Protein AF-A0AAJ8KSA1-F1 (afdb_monomer)

Sequence (313 aa):
MLKVIPGWTGQTGPVVTETNPLSSDLPEWAAMKAAYPKDKPVTSRTLALQVAISSRLNLSNQCGALSRGALLEHHTTSDWLSSIALNAPDYYIYGSGLKPRIMFEEALHLVELNIPLEKSLRALCDALAESTEPLRKFQDRQLLDIATDQKRIELNPEFAKAAKKMPQQKDSAVTNKSTLDAEGDAIKLSLHGDRDEAFRQSETAKWKAIRKAAEEILMISHAADCLLPYLPDRVKNQKSRHRDPARGVIEDKTRDLILGGTGGWVIKVENTDDWIPIDAQALGVPEDDTVSRDDGLSIAEQMYQDRMMNGTH

pLDDT: mean 75.44, std 18.88, range [31.66, 97.94]

Foldseek 3Di:
DWDWDADDDQDDDPDDPDDDPPPPPDPCSRVFTQIHDPPFDDDSVLSVLSSVLSVLLVVLVVLLVVLVVLVVQLVVVLVVLVCCLPPVCVVVVDDDSVVSVQLSVLCNLLSLLSQLLSVLSNLLSVLSNVLSVLSVVLSVLVRVLRVLQVVVCVVPVCVVVVVVPPPDPDPDDDDDDDPSNVVSVVSVVCSVVSVVVSVVSSVVSNVVSVVSSVVLVVLSVVLSVQSVVQNDDPVDDHDDCVRPVSNVLSSQLSVCVSVPHSSPDDDDDDDPPVDDDDPCVVVVNDDPPPDPCVVPDDPVRVVVVVCVVPVPD

Solvent-accessible surface area (backbone atoms only — not comparable to full-atom values): 18277 Å² total; per-residue (Å²): 119,72,42,74,54,69,64,82,86,87,76,94,66,83,84,75,90,67,94,72,88,73,74,55,97,52,83,60,48,73,74,44,64,28,71,40,64,66,93,52,90,84,44,74,69,63,46,52,54,37,43,54,43,36,53,40,44,50,51,15,52,51,32,41,50,50,16,52,48,30,48,48,51,29,50,56,52,51,51,49,46,50,43,52,46,71,73,39,62,78,82,46,82,83,63,67,84,61,58,41,54,46,52,41,63,59,46,41,64,61,46,45,46,25,54,47,49,18,53,39,29,39,52,34,15,52,40,32,46,58,24,33,50,40,48,50,56,41,49,53,51,53,53,47,44,52,54,45,51,50,52,46,31,74,77,34,71,63,46,67,69,51,66,74,52,70,85,68,95,63,97,64,82,87,76,79,72,50,73,68,58,52,50,45,50,56,46,61,71,41,50,63,60,45,48,54,51,18,50,52,53,19,51,52,44,34,53,53,34,52,51,52,33,51,52,54,48,49,53,50,52,48,49,43,61,71,45,58,84,60,45,91,48,97,86,48,88,68,70,53,50,94,78,28,64,68,55,39,52,50,54,52,23,44,49,35,31,57,76,70,53,60,39,86,63,79,91,78,87,79,83,64,86,82,68,72,80,79,62,47,62,86,71,70,46,79,76,76,87,63,74,73,66,82,85,49,75,50,73,69,54,48,56,49,50,53,52,64,66,69,68,76,125

Radius of gyration: 30.08 Å; Cα contacts (8 Å, |Δi|>4): 232; chains: 1; bounding box: 80×55×80 Å

Nearest PDB structures (foldseek):
  8ceg-assembly1_B  TM=4.522E-01  e=1.944E-01  Homo sapiens
  2q12-assembly1_A-2  TM=3.176E-01  e=2.579E-01  Homo sapiens
  4wpc-assembly1_A  TM=2.217E-01  e=1.214E-01  Saccharomyces cerevisiae S288C
  5c5b-assembly1_A  TM=2.629E-01  e=4.538E-01  Homo sapiens
  7n6g-assembly1_3Q  TM=2.381E-01  e=1.164E+00  Chlamydomonas reinhardtii

Mean predicted aligned error: 13.98 Å

Secondary structure (DSSP, 8-state):
-EEEE----S--S-----------SSGGGGG--EEEETTS---HHHHHHHHHHHHHHHHHHHHHHHHHHHHHHHHHHHHHHHHHHHH-GGGGSS--THHHHHHHHHHHHHHHTHHHHHHHHHHHHHHHHHTTHHHHHHHHHHHHHHHHHHHHHHH-TTHHHHTTS-------------HHHHHHHHHHHHHHHHHHHHHHHHHHHHHHHHHHHHHHHHHHHHHHHHHGGGS--SSS-PPPTTT-HHHHHHHHHHHHHHTTS-TT--------TT-PPP-TTTTTPPP--S--GGGSPPHHHHHHHHHHHSS--

Organism: NCBI:txid1296121

Structure (mmCIF, N/CA/C/O backbone):
data_AF-A0AAJ8KSA1-F1
#
_entry.id   AF-A0AAJ8KSA1-F1
#
loop_
_atom_site.group_PDB
_atom_site.id
_atom_site.type_symbol
_atom_site.label_atom_id
_atom_site.label_alt_id
_atom_site.label_comp_id
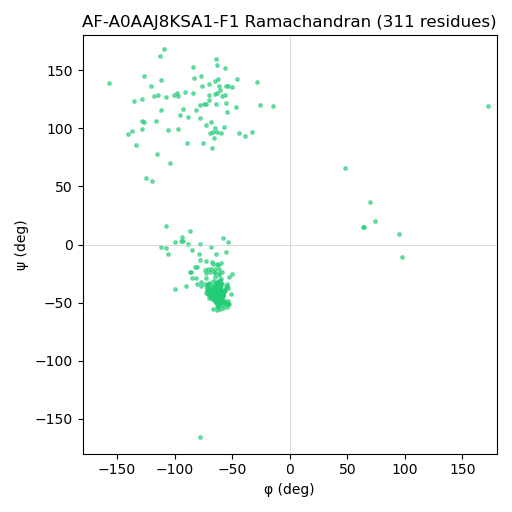_atom_site.label_asym_id
_atom_site.label_entity_id
_atom_site.label_seq_id
_atom_site.pdbx_PDB_ins_code
_atom_site.Cartn_x
_atom_site.Cartn_y
_atom_site.Cartn_z
_atom_site.occupancy
_atom_site.B_iso_or_equiv
_atom_site.auth_seq_id
_atom_site.auth_comp_id
_atom_site.auth_asym_id
_atom_site.auth_atom_id
_atom_site.pdbx_PDB_model_num
ATOM 1 N N . MET A 1 1 ? 4.476 -4.742 29.469 1.00 39.50 1 MET A N 1
ATOM 2 C CA . MET A 1 1 ? 4.956 -5.952 28.749 1.00 39.50 1 MET A CA 1
ATOM 3 C C . MET A 1 1 ? 3.749 -6.584 28.048 1.00 39.50 1 MET A C 1
ATOM 5 O O . MET A 1 1 ? 2.751 -6.771 28.724 1.00 39.50 1 MET A O 1
ATOM 9 N N . LEU A 1 2 ? 3.772 -6.825 26.731 1.00 35.47 2 LEU A N 1
ATOM 10 C CA . LEU A 1 2 ? 2.599 -7.262 25.936 1.00 35.47 2 LEU A CA 1
ATOM 11 C C . LEU A 1 2 ? 2.381 -8.788 26.005 1.00 35.47 2 LEU A C 1
ATOM 13 O O . LEU A 1 2 ? 3.337 -9.538 26.205 1.00 35.47 2 LEU A O 1
ATOM 17 N N . LYS A 1 3 ? 1.135 -9.251 25.843 1.00 47.47 3 LYS A N 1
ATOM 18 C CA . LYS A 1 3 ? 0.784 -10.665 25.617 1.00 47.47 3 LYS A CA 1
ATOM 19 C C . LYS A 1 3 ? 0.605 -10.891 24.113 1.00 47.47 3 LYS A C 1
ATOM 21 O O . LYS A 1 3 ? -0.139 -10.144 23.485 1.00 47.47 3 LYS A O 1
ATOM 26 N N . VAL A 1 4 ? 1.284 -11.895 23.554 1.00 51.06 4 VAL A N 1
ATOM 27 C CA . VAL A 1 4 ? 1.156 -12.304 22.142 1.00 51.06 4 VAL A CA 1
ATOM 28 C C . VAL A 1 4 ? 0.255 -13.534 22.069 1.00 51.06 4 VAL A C 1
ATOM 30 O O . VAL A 1 4 ? 0.489 -14.488 22.810 1.00 51.06 4 VAL A O 1
ATOM 33 N N . ILE A 1 5 ? -0.771 -13.513 21.213 1.00 56.34 5 ILE A N 1
ATOM 34 C CA . ILE A 1 5 ? -1.694 -14.645 21.017 1.00 56.34 5 ILE A CA 1
ATOM 35 C C . ILE A 1 5 ? -1.552 -15.156 19.573 1.00 56.34 5 ILE A C 1
ATOM 37 O O . ILE A 1 5 ? -2.001 -14.464 18.658 1.00 56.34 5 ILE A O 1
ATOM 41 N N . PRO A 1 6 ? -0.914 -16.319 19.347 1.00 49.72 6 PRO A N 1
ATOM 42 C CA . PRO A 1 6 ? -0.825 -16.933 18.024 1.00 49.72 6 PRO A CA 1
ATOM 43 C C . PRO A 1 6 ? -2.085 -17.756 17.684 1.00 49.72 6 PRO A C 1
ATOM 45 O O . PRO A 1 6 ? -2.633 -18.426 18.556 1.00 49.72 6 PRO A O 1
ATOM 48 N N . GLY A 1 7 ? -2.518 -17.735 16.415 1.00 51.62 7 GLY A N 1
ATOM 49 C CA . GLY A 1 7 ? -3.420 -18.751 15.840 1.00 51.62 7 GLY A CA 1
ATOM 50 C C . GLY A 1 7 ? -4.880 -18.778 16.325 1.00 51.62 7 GLY A C 1
ATOM 51 O O . GLY A 1 7 ? -5.445 -19.856 16.473 1.00 51.62 7 GLY A O 1
ATOM 52 N N . TRP A 1 8 ? -5.511 -17.633 16.602 1.00 47.03 8 TRP A N 1
ATOM 53 C CA . TRP A 1 8 ? -6.904 -17.601 17.081 1.00 47.03 8 TRP A CA 1
ATOM 54 C C . TRP A 1 8 ? -7.922 -17.997 15.994 1.00 47.03 8 TRP A C 1
ATOM 56 O O . TRP A 1 8 ? -7.927 -17.397 14.937 1.00 47.03 8 TRP A O 1
ATOM 66 N N . THR A 1 9 ? -8.833 -18.939 16.255 1.00 49.12 9 THR A N 1
ATOM 67 C CA . THR A 1 9 ? -9.822 -19.449 15.272 1.00 49.12 9 THR A CA 1
ATOM 68 C C . THR A 1 9 ? -11.265 -18.990 15.521 1.00 49.12 9 THR A C 1
ATOM 70 O O . THR A 1 9 ? -12.206 -19.564 14.982 1.00 49.12 9 THR A O 1
ATOM 73 N N . GLY A 1 10 ? -11.485 -17.960 16.345 1.00 43.38 10 GLY A N 1
ATOM 74 C CA . GLY A 1 10 ? -12.824 -17.381 16.522 1.00 43.38 10 GLY A CA 1
ATOM 75 C C . GLY A 1 10 ? -13.627 -17.850 17.741 1.00 43.38 10 GLY A C 1
ATOM 76 O O . GLY A 1 10 ? -14.631 -17.217 18.059 1.00 43.38 10 GLY A O 1
ATOM 77 N N . GLN A 1 11 ? -13.213 -18.894 18.471 1.00 38.44 11 GLN A N 1
ATOM 78 C CA . GLN A 1 11 ? -14.009 -19.441 19.584 1.00 38.44 11 GLN A CA 1
ATOM 79 C C . GLN A 1 11 ? -13.345 -19.279 20.959 1.00 38.44 11 GLN A C 1
ATOM 81 O O . GLN A 1 11 ? -12.200 -19.663 21.179 1.00 38.44 11 GLN A O 1
ATOM 86 N N . THR A 1 12 ? -14.099 -18.731 21.917 1.00 41.09 12 THR A N 1
ATOM 87 C CA . THR A 1 12 ? -13.792 -18.766 23.357 1.00 41.09 12 THR A CA 1
ATOM 88 C C . THR A 1 12 ? -14.703 -19.794 24.031 1.00 41.09 12 THR A C 1
ATOM 90 O O . THR A 1 12 ? -15.646 -19.431 24.732 1.00 41.09 12 THR A O 1
ATOM 93 N N . GLY A 1 13 ? -14.460 -21.075 23.754 1.00 37.38 13 GLY A N 1
ATOM 94 C CA . GLY A 1 13 ? -14.984 -22.216 24.513 1.00 37.38 13 GLY A CA 1
ATOM 95 C C . GLY A 1 13 ? -13.857 -22.894 25.306 1.00 37.38 13 GLY A C 1
ATOM 96 O O . GLY A 1 13 ? -12.690 -22.553 25.087 1.00 37.38 13 GLY A O 1
ATOM 97 N N . PRO A 1 14 ? -14.163 -23.812 26.246 1.00 33.59 14 PRO A N 1
ATOM 98 C CA . PRO A 1 14 ? -13.130 -24.548 26.969 1.00 33.59 14 PRO A CA 1
ATOM 99 C C . PRO A 1 14 ? -12.214 -25.254 25.967 1.00 33.59 14 PRO A C 1
ATOM 101 O O . PRO A 1 14 ? -12.687 -25.808 24.977 1.00 33.59 14 PRO A O 1
ATOM 104 N N . VAL A 1 15 ? -10.905 -25.177 26.216 1.00 38.56 15 VAL A N 1
ATOM 105 C CA . VAL A 1 15 ? -9.860 -25.761 25.371 1.00 38.56 15 VAL A CA 1
ATOM 106 C C . VAL A 1 15 ? -10.127 -27.257 25.236 1.00 38.56 15 VAL A C 1
ATOM 108 O O . VAL A 1 15 ? -9.841 -28.028 26.149 1.00 38.56 15 VAL A O 1
ATOM 111 N N . VAL A 1 16 ? -10.693 -27.659 24.100 1.00 31.66 16 VAL A N 1
ATOM 112 C CA . VAL A 1 16 ? -10.708 -29.055 23.681 1.00 31.66 16 VAL A CA 1
ATOM 113 C C . VAL A 1 16 ? -9.282 -29.363 23.248 1.00 31.66 16 VAL A C 1
ATOM 115 O O . VAL A 1 16 ? -8.816 -28.924 22.198 1.00 31.66 16 VAL A O 1
ATOM 118 N N . THR A 1 17 ? -8.553 -30.061 24.112 1.00 39.62 17 THR A N 1
ATOM 119 C CA . THR A 1 17 ? -7.327 -30.763 23.745 1.00 39.62 17 THR A CA 1
ATOM 120 C C . THR A 1 17 ? -7.696 -31.917 22.827 1.00 39.62 17 THR A C 1
ATOM 122 O O . THR A 1 17 ? -7.822 -33.041 23.295 1.00 39.62 17 THR A O 1
ATOM 125 N N . GLU A 1 18 ? -7.862 -31.654 21.534 1.00 32.91 18 GLU A N 1
ATOM 126 C CA . GLU A 1 18 ? -7.786 -32.700 20.519 1.00 32.91 18 GLU A CA 1
ATOM 127 C C . GLU A 1 18 ? -6.960 -32.227 19.327 1.00 32.91 18 GLU A C 1
ATOM 129 O O . GLU A 1 18 ? -7.179 -31.188 18.707 1.00 32.91 18 GLU A O 1
ATOM 134 N N . THR A 1 19 ? -5.939 -33.030 19.070 1.00 47.06 19 THR A N 1
ATOM 135 C CA . THR A 1 19 ? -5.055 -33.028 17.920 1.00 47.06 19 THR A CA 1
ATOM 136 C C . THR A 1 19 ? -5.845 -33.110 16.618 1.00 47.06 19 THR A C 1
ATOM 138 O O . THR A 1 19 ? -6.411 -34.154 16.309 1.00 47.06 19 THR A O 1
ATOM 141 N N . ASN A 1 20 ? -5.799 -32.055 15.808 1.00 32.78 20 ASN A N 1
ATOM 142 C CA . ASN A 1 20 ? -5.711 -32.201 14.359 1.00 32.78 20 ASN A CA 1
ATOM 143 C C . ASN A 1 20 ? -5.121 -30.932 13.727 1.00 32.78 20 ASN A C 1
ATOM 145 O O . ASN A 1 20 ? -5.453 -29.824 14.158 1.00 32.78 20 ASN A O 1
ATOM 149 N N . PRO A 1 21 ? -4.233 -31.069 12.726 1.00 40.25 21 PRO A N 1
ATOM 150 C CA . PRO A 1 21 ? -3.643 -29.945 12.029 1.00 40.25 21 PRO A CA 1
ATOM 151 C C . PRO A 1 21 ? -4.712 -29.399 11.087 1.00 40.25 21 PRO A C 1
ATOM 153 O O . PRO A 1 21 ? -4.817 -29.809 9.934 1.00 40.25 21 PRO A O 1
ATOM 156 N N . LEU A 1 22 ? -5.548 -28.493 11.589 1.00 38.75 22 LEU A N 1
ATOM 157 C CA . LEU A 1 22 ? -6.331 -27.637 10.715 1.00 38.75 22 LEU A CA 1
ATOM 158 C C . LEU A 1 22 ? -5.325 -26.789 9.942 1.00 38.75 22 LEU A C 1
ATOM 160 O O . LEU A 1 22 ? -4.789 -25.809 10.455 1.00 38.75 22 LEU A O 1
ATOM 164 N N . SER A 1 23 ? -5.025 -27.251 8.727 1.00 45.00 23 SER A N 1
ATOM 165 C CA . SER A 1 23 ? -4.703 -26.417 7.578 1.00 45.00 23 SER A CA 1
ATOM 166 C C . SER A 1 23 ? -5.506 -25.127 7.707 1.00 45.00 23 SER A C 1
ATOM 168 O O . SER A 1 23 ? -6.697 -25.108 7.413 1.00 45.00 23 SER A O 1
ATOM 170 N N . SER A 1 24 ? -4.898 -24.071 8.242 1.00 43.47 24 SER A N 1
ATOM 171 C CA . SER A 1 24 ? -5.516 -22.759 8.192 1.00 43.47 24 SER A CA 1
ATOM 172 C C . SER A 1 24 ? -5.597 -22.399 6.715 1.00 43.47 24 SER A C 1
ATOM 174 O O . SER A 1 24 ? -4.548 -22.322 6.074 1.00 43.47 24 SER A O 1
ATOM 176 N N . ASP A 1 25 ? -6.797 -22.146 6.193 1.00 49.59 25 ASP A N 1
ATOM 177 C CA . ASP A 1 25 ? -7.039 -21.743 4.794 1.00 49.59 25 ASP A CA 1
ATOM 178 C C . ASP A 1 25 ? -6.252 -20.484 4.368 1.00 49.59 25 ASP A C 1
ATOM 180 O O . ASP A 1 25 ? -6.218 -20.110 3.200 1.00 49.59 25 ASP A O 1
ATOM 184 N N . LEU A 1 26 ? -5.571 -19.839 5.318 1.00 53.47 26 LEU A N 1
ATOM 185 C CA . LEU A 1 26 ? -4.612 -18.766 5.118 1.00 53.47 26 LEU A CA 1
ATOM 186 C C . LEU A 1 26 ? -3.300 -19.104 5.867 1.00 53.47 26 LEU A C 1
ATOM 188 O O . LEU A 1 26 ? -3.221 -18.890 7.081 1.00 53.47 26 LEU A O 1
ATOM 192 N N . PRO A 1 27 ? -2.257 -19.613 5.181 1.00 54.16 27 PRO A N 1
ATOM 193 C CA . PRO A 1 27 ? -1.015 -20.109 5.799 1.00 54.16 27 PRO A CA 1
ATOM 194 C C . PRO A 1 27 ? -0.248 -19.057 6.624 1.00 54.16 27 PRO A C 1
ATOM 196 O O . PRO A 1 27 ? 0.591 -19.392 7.460 1.00 54.16 27 PRO A O 1
ATOM 199 N N . GLU A 1 28 ? -0.564 -17.775 6.447 1.00 62.00 28 GLU A N 1
ATOM 200 C CA . GLU A 1 28 ? 0.073 -16.648 7.133 1.00 62.00 28 GLU A CA 1
ATOM 201 C C . GLU A 1 28 ? -0.526 -16.333 8.516 1.00 62.00 28 GLU A C 1
ATOM 203 O O . GLU A 1 28 ? 0.011 -15.487 9.235 1.00 62.00 28 GLU A O 1
ATOM 208 N N . TRP A 1 29 ? -1.600 -17.009 8.952 1.00 59.03 29 TRP A N 1
ATOM 209 C CA . TRP A 1 29 ? -2.191 -16.770 10.282 1.00 59.03 29 TRP A CA 1
ATOM 210 C C . TRP A 1 29 ? -1.210 -17.016 11.425 1.00 59.03 29 TRP A C 1
ATOM 212 O O . TRP A 1 29 ? -1.230 -16.298 12.426 1.00 59.03 29 TRP A O 1
ATOM 222 N N . ALA A 1 30 ? -0.308 -17.986 11.262 1.00 59.25 30 ALA A N 1
ATOM 223 C CA . ALA A 1 30 ? 0.750 -18.264 12.227 1.00 59.25 30 ALA A CA 1
ATOM 224 C C . ALA A 1 30 ? 1.771 -17.113 12.347 1.00 59.25 30 ALA A C 1
ATOM 226 O O . ALA A 1 30 ? 2.414 -16.966 13.388 1.00 59.25 30 ALA A O 1
ATOM 227 N N . ALA A 1 31 ? 1.909 -16.277 11.312 1.00 60.84 31 ALA A N 1
ATOM 228 C CA . ALA A 1 31 ? 2.806 -15.123 11.312 1.00 60.84 31 ALA A CA 1
ATOM 229 C C . ALA A 1 31 ? 2.190 -13.888 11.998 1.00 60.84 31 ALA A C 1
ATOM 231 O O . ALA A 1 31 ? 2.923 -12.989 12.424 1.00 60.84 31 ALA A O 1
ATOM 232 N N . MET A 1 32 ? 0.860 -13.838 12.157 1.00 66.25 32 MET A N 1
ATOM 233 C CA . MET A 1 32 ? 0.183 -12.717 12.806 1.00 66.25 32 MET A CA 1
ATOM 234 C C . MET A 1 32 ? 0.408 -12.723 14.321 1.00 66.25 32 MET A C 1
ATOM 236 O O . MET A 1 32 ? 0.022 -13.642 15.041 1.00 66.25 32 MET A O 1
ATOM 240 N N . LYS A 1 33 ? 0.993 -11.634 14.830 1.00 66.19 33 LYS A N 1
ATOM 241 C CA . LYS A 1 33 ? 1.166 -11.393 16.268 1.00 66.19 33 LYS A CA 1
ATOM 242 C C . LYS A 1 33 ? 0.170 -10.328 16.719 1.00 66.19 33 LYS A C 1
ATOM 244 O O . LYS A 1 33 ? 0.399 -9.129 16.553 1.00 66.19 33 LYS A O 1
ATOM 249 N N . ALA A 1 34 ? -0.951 -10.762 17.289 1.00 66.50 34 ALA A N 1
ATOM 250 C CA . ALA A 1 34 ? -1.840 -9.874 18.029 1.00 66.50 34 ALA A CA 1
ATOM 251 C C . ALA A 1 34 ? -1.188 -9.553 19.378 1.00 66.50 34 ALA A C 1
ATOM 253 O O . ALA A 1 34 ? -0.880 -10.467 20.146 1.00 66.50 34 ALA A O 1
ATOM 254 N N . ALA A 1 35 ? -0.940 -8.271 19.650 1.00 67.12 35 ALA A N 1
ATOM 255 C CA . ALA A 1 35 ? -0.337 -7.821 20.897 1.00 67.12 35 ALA A CA 1
ATOM 256 C C . ALA A 1 35 ? -1.391 -7.135 21.762 1.00 67.12 35 ALA A C 1
ATOM 258 O O . ALA A 1 35 ? -2.056 -6.210 21.308 1.00 67.12 35 ALA A O 1
ATOM 259 N N . TYR A 1 36 ? -1.530 -7.581 23.008 1.00 67.62 36 TYR A N 1
ATOM 260 C CA . TYR A 1 36 ? -2.520 -7.045 23.937 1.00 67.62 36 TYR A CA 1
ATOM 261 C C . TYR A 1 36 ? -1.868 -6.612 25.260 1.00 67.62 36 TYR A C 1
ATOM 263 O O . TYR A 1 36 ? -0.914 -7.267 25.706 1.00 67.62 36 TYR A O 1
ATOM 271 N N . PRO A 1 37 ? -2.342 -5.535 25.918 1.00 68.75 37 PRO A N 1
ATOM 272 C CA . PRO A 1 37 ? -1.874 -5.169 27.254 1.00 68.75 37 PRO A CA 1
ATOM 273 C C . PRO A 1 37 ? -2.120 -6.311 28.252 1.00 68.75 37 PRO A C 1
ATOM 275 O O . PRO A 1 37 ? -3.240 -6.803 28.351 1.00 68.75 37 PRO A O 1
ATOM 278 N N . LYS A 1 38 ? -1.090 -6.740 29.000 1.00 68.19 38 LYS A N 1
ATOM 279 C CA . LYS A 1 38 ? -1.216 -7.840 29.981 1.00 68.19 38 LYS A CA 1
ATOM 280 C C . LYS A 1 38 ? -2.241 -7.553 31.080 1.00 68.19 38 LYS A C 1
ATOM 282 O O . LYS A 1 38 ? -2.866 -8.485 31.570 1.00 68.19 38 LYS A O 1
ATOM 287 N N . ASP A 1 39 ? -2.418 -6.279 31.411 1.00 71.00 39 ASP A N 1
ATOM 288 C CA . ASP A 1 39 ? -3.202 -5.832 32.564 1.00 71.00 39 ASP A CA 1
ATOM 289 C C . ASP A 1 39 ? -4.666 -5.536 32.202 1.00 71.00 39 ASP A C 1
ATOM 291 O O . ASP A 1 39 ? -5.435 -5.086 33.047 1.00 71.00 39 ASP A O 1
ATOM 295 N N . LYS A 1 40 ? -5.062 -5.764 30.940 1.00 68.81 40 LYS A N 1
ATOM 296 C CA . LYS A 1 40 ? -6.433 -5.547 30.473 1.00 68.81 40 LYS A CA 1
ATOM 297 C C . LYS A 1 40 ? -7.116 -6.877 30.134 1.00 68.81 40 LYS A C 1
ATOM 299 O O . LYS A 1 40 ? -6.482 -7.761 29.553 1.00 68.81 40 LYS A O 1
ATOM 304 N N . PRO A 1 41 ? -8.414 -7.024 30.441 1.00 70.50 41 PRO A N 1
ATOM 305 C CA . PRO A 1 41 ? -9.176 -8.217 30.094 1.00 70.50 41 PRO A CA 1
ATOM 306 C C . PRO A 1 41 ? -9.209 -8.436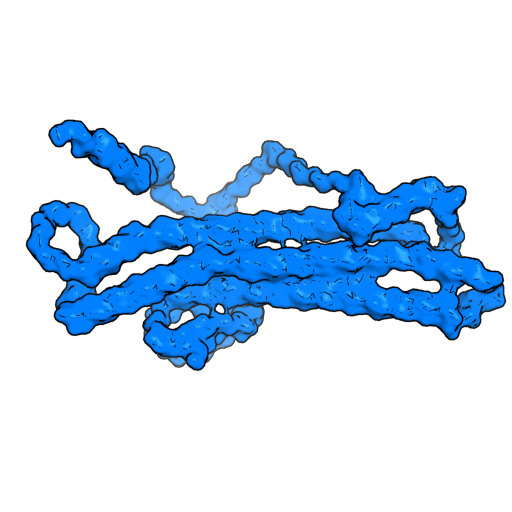 28.577 1.00 70.50 41 PRO A C 1
ATOM 308 O O . PRO A 1 41 ? -9.456 -7.513 27.795 1.00 70.50 41 PRO A O 1
ATOM 311 N N . VAL A 1 42 ? -8.946 -9.677 28.166 1.00 75.44 42 VAL A N 1
ATOM 312 C CA . VAL A 1 42 ? -9.024 -10.119 26.769 1.00 75.44 42 VAL A CA 1
ATOM 313 C C . VAL A 1 42 ? -10.418 -10.684 26.535 1.00 75.44 42 VAL A C 1
ATOM 315 O O . VAL A 1 42 ? -10.788 -11.690 27.136 1.00 75.44 42 VAL A O 1
ATOM 318 N N . THR A 1 43 ? -11.185 -10.046 25.656 1.00 78.19 43 THR A N 1
ATOM 319 C CA . THR A 1 43 ? -12.501 -10.528 25.216 1.00 78.19 43 THR A CA 1
ATOM 320 C C . THR A 1 43 ? -12.433 -10.912 23.742 1.00 78.19 43 THR A C 1
ATOM 322 O O . THR A 1 43 ? -11.530 -10.474 23.029 1.00 78.19 43 THR A O 1
ATOM 325 N N . SER A 1 44 ? -13.394 -11.697 23.250 1.00 76.31 44 SER A N 1
ATOM 326 C CA . SER A 1 44 ? -13.483 -12.018 21.818 1.00 76.31 44 SER A CA 1
ATOM 327 C C . SER A 1 44 ? -13.573 -10.758 20.948 1.00 76.31 44 SER A C 1
ATOM 329 O O . SER A 1 44 ? -12.919 -10.677 19.913 1.00 76.31 44 SER A O 1
ATOM 331 N N . ARG A 1 45 ? -14.314 -9.738 21.404 1.00 79.19 45 ARG A N 1
ATOM 332 C CA . ARG A 1 45 ? -14.489 -8.454 20.704 1.00 79.19 45 ARG A CA 1
ATOM 333 C C . ARG A 1 45 ? -13.179 -7.680 20.584 1.00 79.19 45 ARG A C 1
ATOM 335 O O . ARG A 1 45 ? -12.808 -7.258 19.492 1.00 79.19 45 ARG A O 1
ATOM 342 N N . THR A 1 46 ? -12.467 -7.525 21.697 1.00 82.19 46 THR A N 1
ATOM 343 C CA . THR A 1 46 ? -11.211 -6.767 21.721 1.00 82.19 46 THR A CA 1
ATOM 344 C C . THR A 1 46 ? -10.071 -7.513 21.032 1.00 82.19 46 THR A C 1
ATOM 346 O O . THR A 1 46 ? -9.185 -6.882 20.452 1.00 82.19 46 THR A O 1
ATOM 349 N N . LEU A 1 47 ? -10.109 -8.850 21.044 1.00 82.19 47 LEU A N 1
ATOM 350 C CA . LEU A 1 47 ? -9.182 -9.693 20.298 1.00 82.19 47 LEU A CA 1
ATOM 351 C C . LEU A 1 47 ? -9.425 -9.612 18.787 1.00 82.19 47 LEU A C 1
ATOM 353 O O . LEU A 1 47 ? -8.467 -9.424 18.045 1.00 82.19 47 LEU A O 1
ATOM 357 N N . ALA A 1 48 ? -10.677 -9.688 18.328 1.00 83.88 48 ALA A N 1
ATOM 358 C CA . ALA A 1 48 ? -11.010 -9.57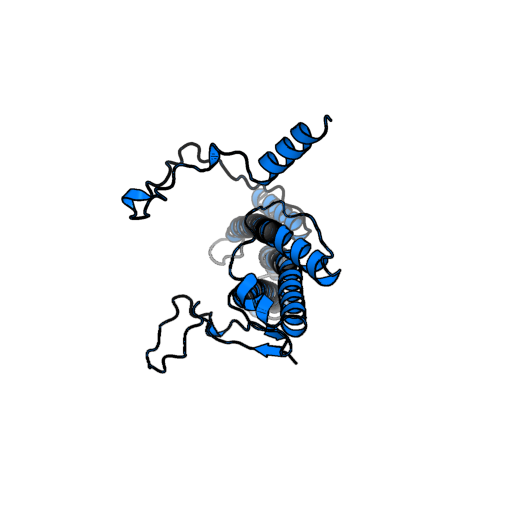9 16.906 1.00 83.88 48 ALA A CA 1
ATOM 359 C C . ALA A 1 48 ? -10.528 -8.248 16.305 1.00 83.88 48 ALA A C 1
ATOM 361 O O . ALA A 1 48 ? -9.915 -8.225 15.237 1.00 83.88 48 ALA A O 1
ATOM 362 N N . LEU A 1 49 ? -10.722 -7.143 17.030 1.00 88.06 49 LEU A N 1
ATOM 363 C CA . LEU A 1 49 ? -10.235 -5.830 16.613 1.00 88.06 49 LEU A CA 1
ATOM 364 C C . LEU A 1 49 ? -8.701 -5.771 16.567 1.00 88.06 49 LEU A C 1
ATOM 366 O O . LEU A 1 49 ? -8.129 -5.245 15.613 1.00 88.06 49 LEU A O 1
ATOM 370 N N . GLN A 1 50 ? -8.028 -6.377 17.551 1.00 88.00 50 GLN A N 1
ATOM 371 C CA . GLN A 1 50 ? -6.571 -6.486 17.547 1.00 88.00 50 GLN A CA 1
ATOM 372 C C . GLN A 1 50 ? -6.054 -7.296 16.355 1.00 88.00 50 GLN A C 1
ATOM 374 O O . GLN A 1 50 ? -5.047 -6.921 15.760 1.00 88.00 50 GLN A O 1
ATOM 379 N N . VAL A 1 51 ? -6.724 -8.396 16.006 1.00 86.31 51 VAL A N 1
ATOM 380 C CA . VAL A 1 51 ? -6.381 -9.209 14.834 1.00 86.31 51 VAL A CA 1
ATOM 381 C C . VAL A 1 51 ? -6.536 -8.386 13.555 1.00 86.31 51 VAL A C 1
ATOM 383 O O . VAL A 1 51 ? -5.622 -8.388 12.736 1.00 86.31 51 VAL A O 1
ATOM 386 N N . ALA A 1 52 ? -7.616 -7.613 13.412 1.00 89.12 52 ALA A N 1
ATOM 387 C CA . ALA A 1 52 ? -7.812 -6.732 12.259 1.00 89.12 52 ALA A CA 1
ATOM 388 C C . ALA A 1 52 ? -6.708 -5.663 12.139 1.00 89.12 52 ALA A C 1
ATOM 390 O O . ALA A 1 52 ? -6.162 -5.452 11.055 1.00 89.12 52 ALA A O 1
ATOM 391 N N . ILE A 1 53 ? -6.327 -5.029 13.256 1.00 91.56 53 ILE A N 1
ATOM 392 C CA . ILE A 1 53 ? -5.204 -4.078 13.306 1.00 91.56 53 ILE A CA 1
ATOM 393 C C . ILE A 1 53 ? -3.900 -4.777 12.902 1.00 91.56 53 ILE A C 1
ATOM 395 O O . ILE A 1 53 ? -3.189 -4.301 12.019 1.00 91.56 53 ILE A O 1
ATOM 399 N N . SER A 1 54 ? -3.591 -5.923 13.513 1.00 89.00 54 SER A N 1
ATOM 400 C CA . SER A 1 54 ? -2.362 -6.676 13.244 1.00 89.00 54 SER A CA 1
ATOM 401 C C . SER A 1 54 ? -2.281 -7.179 11.800 1.00 89.00 54 SER A C 1
ATOM 403 O O . SER A 1 54 ? -1.209 -7.117 11.206 1.00 89.00 54 SER A O 1
ATOM 405 N N . SER A 1 55 ? -3.394 -7.623 11.212 1.00 88.56 55 SER A N 1
ATOM 406 C CA . SER A 1 55 ? -3.475 -8.023 9.802 1.00 88.56 55 SER A CA 1
ATOM 407 C C . SER A 1 55 ? -3.105 -6.861 8.875 1.00 88.56 55 SER A C 1
ATOM 409 O O . SER A 1 55 ? -2.279 -7.003 7.974 1.00 88.56 55 SER A O 1
ATOM 411 N N . ARG A 1 56 ? -3.635 -5.670 9.157 1.00 91.00 56 ARG A N 1
ATOM 412 C CA . ARG A 1 56 ? -3.390 -4.465 8.358 1.00 91.00 56 ARG A CA 1
ATOM 413 C C . ARG A 1 56 ? -1.950 -3.961 8.475 1.00 91.00 56 ARG A C 1
ATOM 415 O O . ARG A 1 56 ? -1.351 -3.585 7.471 1.00 91.00 56 ARG A O 1
ATOM 422 N N . LEU A 1 57 ? -1.364 -4.029 9.672 1.00 92.31 57 LEU A N 1
ATOM 423 C CA . LEU A 1 57 ? 0.062 -3.753 9.880 1.00 92.31 57 LEU A CA 1
ATOM 424 C C . LEU A 1 57 ? 0.954 -4.784 9.186 1.00 92.31 57 LEU A C 1
ATOM 426 O O . LEU A 1 57 ? 2.000 -4.425 8.657 1.00 92.31 57 LEU A O 1
ATOM 430 N N . ASN A 1 58 ? 0.553 -6.058 9.167 1.00 90.62 58 ASN A N 1
ATOM 431 C CA . ASN A 1 58 ? 1.283 -7.081 8.428 1.00 90.62 58 ASN A CA 1
ATOM 432 C C . ASN A 1 58 ? 1.299 -6.763 6.928 1.00 90.62 58 ASN A C 1
ATOM 434 O O . ASN A 1 58 ? 2.367 -6.770 6.326 1.00 90.62 58 ASN A O 1
ATOM 438 N N . LEU A 1 59 ? 0.151 -6.398 6.347 1.00 90.88 59 LEU A N 1
ATOM 439 C CA . LEU A 1 59 ? 0.076 -5.980 4.945 1.00 90.88 59 LEU A CA 1
ATOM 440 C C . LEU A 1 59 ? 0.940 -4.738 4.670 1.00 90.88 59 LEU A C 1
ATOM 442 O O . LEU A 1 59 ? 1.718 -4.739 3.722 1.00 90.88 59 LEU A O 1
ATOM 446 N N . SER A 1 60 ? 0.869 -3.724 5.537 1.00 94.69 60 SER A N 1
ATOM 447 C CA . SER A 1 60 ? 1.740 -2.541 5.478 1.00 94.69 60 SER A CA 1
ATOM 448 C C . SER A 1 60 ? 3.227 -2.932 5.457 1.00 94.69 60 SER A C 1
ATOM 450 O O . SER A 1 60 ? 3.960 -2.524 4.556 1.00 94.69 60 SER A O 1
ATOM 452 N N . ASN A 1 61 ? 3.662 -3.823 6.356 1.00 92.75 61 ASN A N 1
ATOM 453 C CA . ASN A 1 61 ? 5.044 -4.309 6.397 1.00 92.75 61 ASN A CA 1
ATOM 454 C C . ASN A 1 61 ? 5.468 -5.033 5.111 1.00 92.75 61 ASN A C 1
ATOM 456 O O . ASN A 1 61 ? 6.612 -4.868 4.679 1.00 92.75 61 ASN A O 1
ATOM 460 N N . GLN A 1 62 ? 4.573 -5.817 4.501 1.00 93.38 62 GLN A N 1
ATOM 461 C CA . GLN A 1 62 ? 4.842 -6.489 3.226 1.00 93.38 62 GLN A CA 1
ATOM 462 C C . GLN A 1 62 ? 4.981 -5.479 2.081 1.00 93.38 62 GLN A C 1
ATOM 464 O O . GLN A 1 62 ? 5.938 -5.561 1.314 1.00 93.38 62 GLN A O 1
ATOM 469 N N . CYS A 1 63 ? 4.116 -4.462 2.010 1.00 95.38 63 CYS A N 1
ATOM 470 C CA . CYS A 1 63 ? 4.273 -3.359 1.056 1.00 95.38 63 CYS A CA 1
ATOM 471 C C . CYS A 1 63 ? 5.609 -2.626 1.257 1.00 95.38 63 CYS A C 1
ATOM 473 O O . CYS A 1 63 ? 6.319 -2.354 0.290 1.00 95.38 63 CYS A O 1
ATOM 475 N N . GLY A 1 64 ? 6.004 -2.377 2.509 1.00 95.38 64 GLY A N 1
ATOM 476 C CA . GLY A 1 64 ? 7.303 -1.787 2.830 1.00 95.38 64 GLY A CA 1
ATOM 477 C C . GLY A 1 64 ? 8.486 -2.678 2.431 1.00 95.38 64 GLY A C 1
ATOM 478 O O . GLY A 1 64 ? 9.528 -2.173 2.015 1.00 95.38 64 GLY A O 1
ATOM 479 N N . ALA A 1 65 ? 8.350 -4.003 2.533 1.00 95.56 65 ALA A N 1
ATOM 480 C CA . ALA A 1 65 ? 9.358 -4.949 2.056 1.00 95.56 65 ALA A CA 1
ATOM 481 C C . ALA A 1 65 ? 9.481 -4.931 0.527 1.00 95.56 65 ALA A C 1
ATOM 483 O O . ALA A 1 65 ? 10.600 -4.874 0.022 1.00 95.56 65 ALA A O 1
ATOM 484 N N . LEU A 1 66 ? 8.355 -4.896 -0.191 1.00 96.69 66 LEU A N 1
ATOM 485 C CA . LEU A 1 66 ? 8.331 -4.762 -1.649 1.00 96.69 66 LEU A CA 1
ATOM 486 C C . LEU A 1 66 ? 8.942 -3.433 -2.116 1.00 96.69 66 LEU A C 1
ATOM 488 O O . LEU A 1 66 ? 9.748 -3.443 -3.039 1.00 96.69 66 LEU A O 1
ATOM 492 N N . SER A 1 67 ? 8.642 -2.313 -1.444 1.00 97.38 67 SER A N 1
ATOM 493 C CA . SER A 1 67 ? 9.283 -1.008 -1.707 1.00 97.38 67 SER A CA 1
ATOM 494 C C . SER A 1 67 ? 10.809 -1.111 -1.598 1.00 97.38 67 SER A C 1
ATOM 496 O O . SER A 1 67 ? 11.527 -0.751 -2.529 1.00 97.38 67 SER A O 1
ATOM 498 N N . ARG A 1 68 ? 11.330 -1.690 -0.506 1.00 97.06 68 ARG A N 1
ATOM 499 C CA . ARG A 1 68 ? 12.780 -1.909 -0.353 1.00 97.06 68 ARG A CA 1
ATOM 500 C C . ARG A 1 68 ? 13.352 -2.839 -1.423 1.00 97.06 68 ARG A C 1
ATOM 502 O O . ARG A 1 68 ? 14.475 -2.617 -1.857 1.00 97.06 68 ARG A O 1
ATOM 509 N N . GLY A 1 69 ? 12.595 -3.854 -1.840 1.00 97.50 69 GLY A N 1
ATOM 510 C CA . GLY A 1 69 ? 12.962 -4.745 -2.940 1.00 97.50 69 GLY A CA 1
ATOM 511 C C . GLY A 1 69 ? 13.108 -4.003 -4.269 1.00 97.50 69 GLY A C 1
ATOM 512 O O . GLY A 1 69 ? 14.126 -4.163 -4.931 1.00 97.50 69 GLY A O 1
ATOM 513 N N . ALA A 1 70 ? 12.155 -3.133 -4.613 1.00 95.88 70 ALA A N 1
ATOM 514 C CA . ALA A 1 70 ? 12.229 -2.293 -5.811 1.00 95.88 70 ALA A CA 1
ATOM 515 C C . ALA A 1 70 ? 13.445 -1.350 -5.778 1.00 95.88 70 ALA A C 1
ATOM 517 O O . ALA A 1 70 ? 14.146 -1.201 -6.777 1.00 95.88 70 ALA A O 1
ATOM 518 N N . LEU A 1 71 ? 13.747 -0.759 -4.617 1.00 96.00 71 LEU A N 1
ATOM 519 C CA . LEU A 1 71 ? 14.937 0.080 -4.453 1.00 96.00 71 LEU A CA 1
ATOM 520 C C . LEU A 1 71 ? 16.240 -0.719 -4.592 1.00 96.00 71 LEU A C 1
ATOM 522 O O . LEU A 1 71 ? 17.194 -0.245 -5.204 1.00 96.00 71 LEU A O 1
ATOM 526 N N . LEU A 1 72 ? 16.291 -1.926 -4.024 1.00 96.00 72 LEU A N 1
ATOM 527 C CA . LEU A 1 72 ? 17.441 -2.812 -4.175 1.00 96.00 72 LEU A CA 1
ATOM 528 C C . LEU A 1 72 ? 17.654 -3.166 -5.649 1.00 96.00 72 LEU A C 1
ATOM 530 O O . LEU A 1 72 ? 18.765 -2.994 -6.135 1.00 96.00 72 LEU A O 1
ATOM 534 N N . GLU A 1 73 ? 16.593 -3.573 -6.348 1.00 95.44 73 GLU A N 1
ATOM 535 C CA . GLU A 1 73 ? 16.624 -3.910 -7.775 1.00 95.44 73 GLU A CA 1
ATOM 536 C C . GLU A 1 73 ? 17.107 -2.733 -8.634 1.00 95.44 73 GLU A C 1
ATOM 538 O O . GLU A 1 73 ? 17.932 -2.909 -9.530 1.00 95.44 73 GLU A O 1
ATOM 543 N N . HIS A 1 74 ? 16.656 -1.510 -8.328 1.00 94.56 74 HIS A N 1
ATOM 544 C CA . HIS A 1 74 ? 17.165 -0.296 -8.965 1.00 94.56 74 HIS A CA 1
ATOM 545 C C . HIS A 1 74 ? 18.690 -0.192 -8.847 1.00 94.56 74 HIS A C 1
ATOM 547 O O . HIS A 1 74 ? 19.379 -0.050 -9.858 1.00 94.56 74 HIS A O 1
ATOM 553 N N . HIS A 1 75 ? 19.219 -0.278 -7.624 1.00 93.94 75 HIS A N 1
ATOM 554 C CA . HIS A 1 75 ? 20.653 -0.148 -7.379 1.00 93.94 75 HIS A CA 1
ATOM 555 C C . HIS A 1 75 ? 21.446 -1.288 -8.013 1.00 93.94 75 HIS A C 1
ATOM 557 O O . HIS A 1 75 ? 22.401 -1.025 -8.737 1.00 93.94 75 HIS A O 1
ATOM 563 N N . THR A 1 76 ? 21.034 -2.541 -7.808 1.00 93.62 76 THR A N 1
ATOM 564 C CA . THR A 1 76 ? 21.760 -3.704 -8.335 1.00 93.62 76 THR A CA 1
ATOM 565 C C . THR A 1 76 ? 21.816 -3.689 -9.855 1.00 93.62 76 THR A C 1
ATOM 567 O O . THR A 1 76 ? 22.871 -3.951 -10.434 1.00 93.62 76 THR A O 1
ATOM 570 N N . THR A 1 77 ? 20.709 -3.342 -10.511 1.00 91.94 77 THR A N 1
ATOM 571 C CA . THR A 1 77 ? 20.631 -3.336 -11.974 1.00 91.94 77 THR A CA 1
ATOM 572 C C . THR A 1 77 ? 21.319 -2.104 -12.564 1.00 91.94 77 THR A C 1
ATOM 574 O O . THR A 1 77 ? 22.014 -2.227 -13.573 1.00 91.94 77 THR A O 1
ATOM 577 N N . SER A 1 78 ? 21.243 -0.941 -11.909 1.00 90.19 78 SER A N 1
ATOM 578 C CA . SER A 1 78 ? 22.019 0.251 -12.285 1.00 90.19 78 SER A CA 1
ATOM 579 C C . SER A 1 78 ? 23.533 0.028 -12.152 1.00 90.19 78 SER A C 1
ATOM 581 O O . SER A 1 78 ? 24.297 0.382 -13.055 1.00 90.19 78 SER A O 1
ATOM 583 N N . ASP A 1 79 ? 23.983 -0.597 -11.062 1.00 89.38 79 ASP A N 1
ATOM 584 C CA . ASP A 1 79 ? 25.395 -0.926 -10.832 1.00 89.38 79 ASP A CA 1
ATOM 585 C C . ASP A 1 79 ? 25.893 -1.955 -11.848 1.00 89.38 79 ASP A C 1
ATOM 587 O O . ASP A 1 79 ? 26.987 -1.813 -12.403 1.00 89.38 79 ASP A O 1
ATOM 591 N N . TRP A 1 80 ? 25.075 -2.967 -12.149 1.00 87.00 80 TRP A N 1
ATOM 592 C CA . TRP A 1 80 ? 25.376 -3.939 -13.194 1.00 87.00 80 TRP A CA 1
ATOM 593 C C . TRP A 1 80 ? 25.517 -3.270 -14.568 1.00 87.00 80 TRP A C 1
ATOM 595 O O . TRP A 1 80 ? 26.539 -3.465 -15.230 1.00 87.00 80 TRP A O 1
ATOM 605 N N . LEU A 1 81 ? 24.556 -2.428 -14.972 1.00 84.50 81 LEU A N 1
ATOM 606 C CA . LEU A 1 81 ? 24.623 -1.672 -16.228 1.00 84.50 81 LEU A CA 1
ATOM 607 C C . LEU A 1 81 ? 25.868 -0.781 -16.290 1.00 84.50 81 LEU A C 1
ATOM 609 O O . LEU A 1 81 ? 26.570 -0.772 -17.303 1.00 84.50 81 LEU A O 1
ATOM 613 N N . SER A 1 82 ? 26.174 -0.076 -15.199 1.00 82.25 82 SER A N 1
ATOM 614 C CA . SER A 1 82 ? 27.360 0.779 -15.089 1.00 82.25 82 SER A CA 1
ATOM 615 C C . SER A 1 82 ? 28.644 -0.034 -15.244 1.00 82.25 82 SER A C 1
ATOM 617 O O . SER A 1 82 ? 29.543 0.351 -15.989 1.00 82.25 82 SER A O 1
ATOM 619 N N . SER A 1 83 ? 28.725 -1.193 -14.586 1.00 81.81 83 SER A N 1
ATOM 620 C CA . SER A 1 83 ? 29.891 -2.074 -14.646 1.00 81.81 83 SER A CA 1
ATOM 621 C C . SER A 1 83 ? 30.104 -2.655 -16.046 1.00 81.81 83 SER A C 1
ATOM 623 O O . SER A 1 83 ? 31.225 -2.643 -16.551 1.00 81.81 83 SER A O 1
ATOM 625 N N . ILE A 1 84 ? 29.037 -3.091 -16.723 1.00 77.31 84 ILE A N 1
ATOM 626 C CA . ILE A 1 84 ? 29.123 -3.585 -18.105 1.00 77.31 84 ILE A CA 1
ATOM 627 C C . ILE A 1 84 ? 29.515 -2.463 -19.076 1.00 77.31 84 ILE A C 1
ATOM 629 O O . ILE A 1 84 ? 30.315 -2.694 -19.983 1.00 77.31 84 ILE A O 1
ATOM 633 N N . ALA A 1 85 ? 28.988 -1.251 -18.892 1.00 73.69 85 ALA A N 1
ATOM 634 C CA . ALA A 1 85 ? 29.292 -0.119 -19.762 1.00 73.69 85 ALA A CA 1
ATOM 635 C C . ALA A 1 85 ? 30.720 0.428 -19.571 1.00 73.69 85 ALA A C 1
ATOM 637 O O . ALA A 1 85 ? 31.340 0.847 -20.550 1.00 73.69 85 ALA A O 1
ATOM 638 N N . LEU A 1 86 ? 31.241 0.433 -18.337 1.00 70.31 86 LEU A N 1
ATOM 639 C CA . LEU A 1 86 ? 32.521 1.065 -17.985 1.00 70.31 86 LEU A CA 1
ATOM 640 C C . LEU A 1 86 ? 33.696 0.081 -17.880 1.00 70.31 86 LEU A C 1
ATOM 642 O O . LEU A 1 86 ? 34.805 0.419 -18.287 1.00 70.31 86 LEU A O 1
ATOM 646 N N . ASN A 1 87 ? 33.470 -1.121 -17.343 1.00 66.56 87 ASN A N 1
ATOM 647 C CA . ASN A 1 87 ? 34.537 -2.037 -16.914 1.00 66.56 87 ASN A CA 1
ATOM 648 C C . ASN A 1 87 ? 34.650 -3.304 -17.770 1.00 66.56 87 ASN A C 1
ATOM 650 O O . ASN A 1 87 ? 35.535 -4.122 -17.528 1.00 66.56 87 ASN A O 1
ATOM 654 N N . ALA A 1 88 ? 33.778 -3.477 -18.765 1.00 63.75 88 ALA A N 1
ATOM 655 C CA . ALA A 1 88 ? 33.771 -4.653 -19.627 1.00 63.75 88 ALA A CA 1
ATOM 656 C C . ALA A 1 88 ? 33.866 -4.279 -21.129 1.00 63.75 88 ALA A C 1
ATOM 658 O O . ALA A 1 88 ? 32.997 -4.651 -21.925 1.00 63.75 88 ALA A O 1
ATOM 659 N N . PRO A 1 89 ? 34.919 -3.538 -21.544 1.00 58.25 89 PRO A N 1
ATOM 660 C CA . PRO A 1 89 ? 35.071 -3.041 -22.917 1.00 58.25 89 PRO A CA 1
ATOM 661 C C . PRO A 1 89 ? 35.152 -4.171 -23.954 1.00 58.25 89 PRO A C 1
ATOM 663 O O . PRO A 1 89 ? 34.730 -3.989 -25.095 1.00 58.25 89 PRO A O 1
ATOM 666 N N . ASP A 1 90 ? 35.605 -5.357 -23.542 1.00 58.47 90 ASP A N 1
ATOM 667 C CA . ASP A 1 90 ? 35.741 -6.544 -24.391 1.00 58.47 90 ASP A CA 1
ATOM 668 C C . ASP A 1 90 ? 34.395 -7.110 -24.875 1.00 58.47 90 ASP A C 1
ATOM 670 O O . ASP A 1 90 ? 34.361 -7.851 -25.852 1.00 58.47 90 ASP A O 1
ATOM 674 N N . TYR A 1 91 ? 33.257 -6.746 -24.268 1.00 55.94 91 TYR A N 1
ATOM 675 C CA . TYR A 1 91 ? 31.938 -7.072 -24.837 1.00 55.94 91 TYR A CA 1
ATOM 676 C C . TYR A 1 91 ? 31.602 -6.225 -26.073 1.00 55.94 91 TYR A C 1
ATOM 678 O O . TYR A 1 91 ? 30.692 -6.562 -26.836 1.00 55.94 91 TYR A O 1
ATOM 686 N N . TYR A 1 92 ? 32.361 -5.153 -26.302 1.00 59.06 92 TYR A N 1
ATOM 687 C CA . TYR A 1 92 ? 32.215 -4.212 -27.404 1.00 59.06 92 TYR A CA 1
ATOM 688 C C . TYR A 1 92 ? 33.497 -4.189 -28.252 1.00 59.06 92 TYR A C 1
ATOM 690 O O . TYR A 1 92 ? 34.067 -3.136 -28.517 1.00 59.06 92 TYR A O 1
ATOM 698 N N . ILE A 1 93 ? 33.913 -5.373 -28.723 1.00 52.50 93 ILE A N 1
ATOM 699 C CA . ILE A 1 93 ? 35.140 -5.640 -29.514 1.00 52.50 93 ILE A CA 1
ATOM 700 C C . ILE A 1 93 ? 35.304 -4.702 -30.730 1.00 52.50 93 ILE A C 1
ATOM 702 O O . ILE A 1 93 ? 36.419 -4.428 -31.166 1.00 52.50 93 ILE A O 1
ATOM 706 N N . TYR A 1 94 ? 34.207 -4.159 -31.263 1.00 51.62 94 TYR A N 1
ATOM 707 C CA . TYR A 1 94 ? 34.215 -3.206 -32.374 1.00 51.62 94 TYR A CA 1
ATOM 708 C C . TYR A 1 94 ? 33.301 -2.012 -32.073 1.00 51.62 94 TYR A C 1
ATOM 710 O O . TYR A 1 94 ? 32.129 -1.998 -32.459 1.00 51.62 94 TYR A O 1
ATOM 718 N N . GLY A 1 95 ? 33.800 -0.987 -31.384 1.00 50.34 95 GLY A N 1
ATOM 719 C CA . GLY A 1 95 ? 33.052 0.264 -31.270 1.00 50.34 95 GLY A CA 1
ATOM 720 C C . GLY A 1 95 ? 33.653 1.277 -30.310 1.00 50.34 95 GLY A C 1
ATOM 721 O O . GLY A 1 95 ? 33.721 1.040 -29.113 1.00 50.34 95 GLY A O 1
ATOM 722 N N . SER A 1 96 ? 34.014 2.440 -30.852 1.00 51.91 96 SER A N 1
ATOM 723 C CA . SER A 1 96 ? 34.230 3.710 -30.147 1.00 51.91 96 SER A CA 1
ATOM 724 C C . SER A 1 96 ? 33.389 3.856 -28.868 1.00 51.91 96 SER A C 1
ATOM 726 O O . SER A 1 96 ? 32.190 3.565 -28.909 1.00 51.91 96 SER A O 1
ATOM 728 N N . GLY A 1 97 ? 33.963 4.410 -27.792 1.00 53.94 97 GLY A N 1
ATOM 729 C CA . GLY A 1 97 ? 33.354 4.574 -26.455 1.00 53.94 97 GLY A CA 1
ATOM 730 C C . GLY A 1 97 ? 31.984 5.280 -26.354 1.00 53.94 97 GLY A C 1
ATOM 731 O O . GLY A 1 97 ? 31.451 5.424 -25.262 1.00 53.94 97 GLY A O 1
ATOM 732 N N . LEU A 1 98 ? 31.378 5.683 -27.473 1.00 55.59 98 LEU A N 1
ATOM 733 C CA . LEU A 1 98 ? 29.994 6.157 -27.585 1.00 55.59 98 LEU A CA 1
ATOM 734 C C . LEU A 1 98 ? 28.945 5.034 -27.468 1.00 55.59 98 LEU A C 1
ATOM 736 O O . LEU A 1 98 ? 27.871 5.271 -26.928 1.00 55.59 98 LEU A O 1
ATOM 740 N N . LYS A 1 99 ? 29.221 3.815 -27.952 1.00 59.22 99 LYS A N 1
ATOM 741 C CA . LYS A 1 99 ? 28.224 2.721 -27.987 1.00 59.22 99 LYS A CA 1
ATOM 742 C C . LYS A 1 99 ? 27.857 2.157 -26.595 1.00 59.22 99 LYS A C 1
ATOM 744 O O . LYS A 1 99 ? 26.668 1.941 -26.369 1.00 59.22 99 LYS A O 1
ATOM 749 N N . PRO A 1 100 ? 28.809 1.974 -25.655 1.00 58.75 100 PRO A N 1
ATOM 750 C CA . PRO A 1 100 ? 28.495 1.571 -24.280 1.00 58.75 100 PRO A CA 1
ATOM 751 C C . PRO A 1 100 ? 27.682 2.632 -23.527 1.00 58.75 100 PRO A C 1
ATOM 753 O O . PRO A 1 100 ? 26.751 2.299 -22.801 1.00 58.75 100 PRO A O 1
ATOM 756 N N . ARG A 1 101 ? 27.990 3.917 -23.757 1.00 60.75 101 ARG A N 1
ATOM 757 C CA . ARG A 1 101 ? 27.278 5.052 -23.156 1.00 60.75 101 ARG A CA 1
ATOM 758 C C . ARG A 1 101 ? 25.828 5.146 -23.627 1.00 60.75 101 ARG A C 1
ATOM 760 O O . ARG A 1 101 ? 24.948 5.392 -22.815 1.00 60.75 101 ARG A O 1
ATOM 767 N N . ILE A 1 102 ? 25.588 4.889 -24.913 1.00 62.91 102 ILE A N 1
ATOM 768 C CA . ILE A 1 102 ? 24.235 4.829 -25.466 1.00 62.91 102 ILE A CA 1
ATOM 769 C C . ILE A 1 102 ? 23.468 3.677 -24.807 1.00 62.91 102 ILE A C 1
ATOM 771 O O . ILE A 1 102 ? 22.489 3.954 -24.141 1.00 62.91 102 ILE A O 1
ATOM 775 N N . MET A 1 103 ? 23.937 2.421 -24.839 1.00 65.94 103 MET A N 1
ATOM 776 C CA . MET A 1 103 ? 23.199 1.320 -24.180 1.00 65.94 103 MET A CA 1
ATOM 777 C C . MET A 1 103 ? 22.883 1.581 -22.703 1.00 65.94 103 MET A C 1
ATOM 779 O O . MET A 1 103 ? 21.805 1.215 -22.240 1.00 65.94 103 MET A O 1
ATOM 783 N N . PHE A 1 104 ? 23.813 2.209 -21.982 1.00 71.06 104 PHE A N 1
ATOM 784 C CA . PHE A 1 104 ? 23.596 2.623 -20.604 1.00 71.06 104 PHE A CA 1
ATOM 785 C C . PHE A 1 104 ? 22.428 3.610 -20.496 1.00 71.06 104 PHE A C 1
ATOM 787 O O . PHE A 1 104 ? 21.461 3.322 -19.802 1.00 71.06 104 PHE A O 1
ATOM 794 N N . GLU A 1 105 ? 22.472 4.724 -21.230 1.00 69.56 105 GLU A N 1
ATOM 795 C CA . GLU A 1 105 ? 21.413 5.744 -21.238 1.00 69.56 105 GLU A CA 1
ATOM 796 C C . GLU A 1 105 ? 20.058 5.174 -21.715 1.00 69.56 105 GLU A C 1
ATOM 798 O O . GLU A 1 105 ? 19.012 5.518 -21.169 1.00 69.56 105 GLU A O 1
ATOM 803 N N . GLU A 1 106 ? 20.068 4.260 -22.690 1.00 71.62 106 GLU A N 1
ATOM 804 C CA . GLU A 1 106 ? 18.865 3.653 -23.273 1.00 71.62 106 GLU A CA 1
ATOM 805 C C . GLU A 1 106 ? 18.169 2.659 -22.326 1.00 71.62 106 GLU A C 1
ATOM 807 O O . GLU A 1 106 ? 16.940 2.601 -22.290 1.00 71.62 106 GLU A O 1
ATOM 812 N N . ALA A 1 107 ? 18.935 1.886 -21.550 1.00 81.81 107 ALA A N 1
ATOM 813 C CA . ALA A 1 107 ? 18.392 0.941 -20.573 1.00 81.81 107 ALA A CA 1
ATOM 814 C C . ALA A 1 107 ? 18.089 1.600 -19.216 1.00 81.81 107 ALA A C 1
ATOM 816 O O . ALA A 1 107 ? 17.234 1.111 -18.474 1.00 81.81 107 ALA A O 1
ATOM 817 N N . LEU A 1 108 ? 18.755 2.716 -18.895 1.00 86.50 108 LEU A N 1
ATOM 818 C CA . LEU A 1 108 ? 18.640 3.381 -17.598 1.00 86.50 108 LEU A CA 1
ATOM 819 C C . LEU A 1 108 ? 17.209 3.834 -17.305 1.00 86.50 108 LEU A C 1
ATOM 821 O O . LEU A 1 108 ? 16.734 3.613 -16.199 1.00 86.50 108 LEU A O 1
ATOM 825 N N . HIS A 1 109 ? 16.483 4.372 -18.288 1.00 88.25 109 HIS A N 1
ATOM 826 C CA . HIS A 1 109 ? 15.096 4.805 -18.082 1.00 88.25 109 HIS A CA 1
ATOM 827 C C . HIS A 1 109 ? 14.166 3.673 -17.625 1.00 88.25 109 HIS A C 1
ATOM 829 O O . HIS A 1 109 ? 13.262 3.918 -16.832 1.00 88.25 109 HIS A O 1
ATOM 835 N N . LEU A 1 110 ? 14.399 2.433 -18.070 1.00 91.31 110 LEU A N 1
ATOM 836 C CA . LEU A 1 110 ? 13.633 1.277 -17.604 1.00 91.31 110 LEU A CA 1
ATOM 837 C C . LEU A 1 110 ? 13.995 0.917 -16.154 1.00 91.31 110 LEU A C 1
ATOM 839 O O . LEU A 1 110 ? 13.116 0.598 -15.360 1.00 91.31 110 LEU A O 1
ATOM 843 N N . VAL A 1 111 ? 15.276 1.011 -15.789 1.00 93.38 111 VAL A N 1
ATOM 844 C CA . VAL A 1 111 ? 15.757 0.755 -14.419 1.00 93.38 111 VAL A CA 1
ATOM 845 C C . VAL A 1 111 ? 15.309 1.847 -13.445 1.00 93.38 111 VAL A C 1
ATOM 847 O O . VAL A 1 111 ? 15.018 1.569 -12.281 1.00 93.38 111 VAL A O 1
ATOM 850 N N . GLU A 1 112 ? 15.226 3.092 -13.907 1.00 94.88 112 GLU A N 1
ATOM 851 C CA . GLU A 1 112 ? 14.758 4.237 -13.127 1.00 94.88 112 GLU A CA 1
ATOM 852 C C . GLU A 1 112 ? 13.263 4.159 -12.800 1.00 94.88 112 GLU A C 1
ATOM 854 O O . GLU A 1 112 ? 12.852 4.738 -11.799 1.00 94.88 112 GLU A O 1
ATOM 859 N N . LEU A 1 113 ? 12.453 3.389 -13.544 1.00 95.75 113 LEU A N 1
ATOM 860 C CA . LEU A 1 113 ? 11.041 3.145 -13.204 1.00 95.75 113 LEU A CA 1
ATOM 861 C C . LEU A 1 113 ? 10.848 2.423 -11.860 1.00 95.75 113 LEU A C 1
ATOM 863 O O . LEU A 1 113 ? 9.770 2.502 -11.267 1.00 95.75 113 LEU A O 1
ATOM 867 N N . ASN A 1 114 ? 11.892 1.789 -11.322 1.00 96.62 114 ASN A N 1
ATOM 868 C CA . ASN A 1 114 ? 11.862 1.263 -9.960 1.00 96.62 114 ASN A CA 1
ATOM 869 C C . ASN A 1 114 ? 11.735 2.369 -8.896 1.00 96.62 114 ASN A C 1
ATOM 871 O O . ASN A 1 114 ? 11.214 2.102 -7.817 1.00 96.62 114 ASN A O 1
ATOM 875 N N . ILE A 1 115 ? 12.156 3.609 -9.181 1.00 95.31 115 ILE A N 1
ATOM 876 C CA . ILE A 1 115 ? 12.045 4.750 -8.256 1.00 95.31 115 ILE A CA 1
ATOM 877 C C . ILE A 1 115 ? 10.576 5.142 -8.014 1.00 95.31 115 ILE A C 1
ATOM 879 O O . ILE A 1 115 ? 10.153 5.163 -6.854 1.00 95.31 115 ILE A O 1
ATOM 883 N N . PRO A 1 116 ? 9.754 5.445 -9.042 1.00 95.88 116 PRO A N 1
ATOM 884 C CA . PRO A 1 116 ? 8.340 5.706 -8.812 1.00 95.88 116 PRO A CA 1
ATOM 885 C C . PRO A 1 116 ?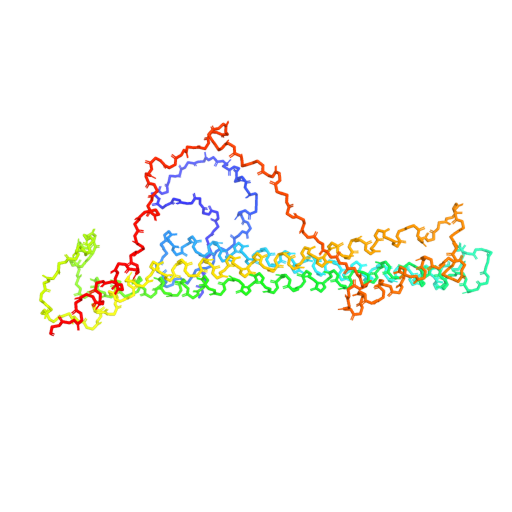 7.612 4.472 -8.253 1.00 95.88 116 PRO A C 1
ATOM 887 O O . PRO A 1 116 ? 6.752 4.644 -7.394 1.00 95.88 116 PRO A O 1
ATOM 890 N N . LEU A 1 117 ? 7.998 3.241 -8.625 1.00 97.00 117 LEU A N 1
ATOM 891 C CA . LEU A 1 117 ? 7.419 2.014 -8.049 1.00 97.00 117 LEU A CA 1
ATOM 892 C C . LEU A 1 117 ? 7.664 1.906 -6.539 1.00 97.00 117 LEU A C 1
ATOM 894 O O . LEU A 1 117 ? 6.736 1.662 -5.766 1.00 97.00 117 LEU A O 1
ATOM 898 N N . GLU A 1 118 ? 8.908 2.122 -6.115 1.00 97.00 118 GLU A N 1
ATOM 899 C CA . GLU A 1 118 ? 9.316 2.198 -4.714 1.00 97.00 118 GLU A CA 1
ATOM 900 C C . GLU A 1 118 ? 8.456 3.218 -3.961 1.00 97.00 118 GLU A C 1
ATOM 902 O O . GLU A 1 118 ? 7.848 2.886 -2.941 1.00 97.00 118 GLU A O 1
ATOM 907 N N . LYS A 1 119 ? 8.348 4.437 -4.504 1.00 96.25 119 LYS A N 1
ATOM 908 C CA . LYS A 1 119 ? 7.592 5.540 -3.904 1.00 96.25 119 LYS A CA 1
ATOM 909 C C . LYS A 1 119 ? 6.109 5.201 -3.733 1.00 96.25 119 LYS A C 1
ATOM 911 O O . LYS A 1 119 ? 5.557 5.458 -2.661 1.00 96.25 119 LYS A O 1
ATOM 916 N N . SER A 1 120 ? 5.475 4.605 -4.742 1.00 96.44 120 SER A N 1
ATOM 917 C CA . SER A 1 120 ? 4.073 4.172 -4.687 1.00 96.44 120 SER A CA 1
ATOM 918 C C . SER A 1 120 ? 3.847 3.088 -3.632 1.00 96.44 120 SER A C 1
ATOM 920 O O . SER A 1 120 ? 2.906 3.167 -2.840 1.00 96.44 120 SER A O 1
ATOM 922 N N . LEU A 1 121 ? 4.744 2.099 -3.555 1.00 97.75 121 LEU A N 1
ATOM 923 C CA . LEU A 1 121 ? 4.680 1.027 -2.557 1.00 97.75 121 LEU A CA 1
ATOM 924 C C . LEU A 1 121 ? 4.925 1.540 -1.131 1.00 97.75 121 LEU A C 1
ATOM 926 O O . LEU A 1 121 ? 4.264 1.084 -0.194 1.00 97.75 121 LEU A O 1
ATOM 930 N N . ARG A 1 122 ? 5.830 2.512 -0.954 1.00 97.62 122 ARG A N 1
ATOM 931 C CA . ARG A 1 122 ? 6.055 3.180 0.335 1.00 97.62 122 ARG A CA 1
ATOM 932 C C . ARG A 1 122 ? 4.828 3.981 0.766 1.00 97.62 122 ARG A C 1
ATOM 934 O O . ARG A 1 122 ? 4.367 3.810 1.888 1.00 97.62 122 ARG A O 1
ATOM 941 N N . ALA A 1 123 ? 4.245 4.774 -0.132 1.00 96.88 123 ALA A N 1
ATOM 942 C CA . ALA A 1 123 ? 3.025 5.523 0.164 1.00 96.88 123 ALA A CA 1
ATOM 943 C C . ALA A 1 123 ? 1.853 4.598 0.549 1.00 96.88 123 ALA A C 1
ATOM 945 O O . ALA A 1 123 ? 1.093 4.910 1.466 1.00 96.88 123 ALA A O 1
ATOM 946 N N . LEU A 1 124 ? 1.728 3.435 -0.106 1.00 97.81 124 LEU A N 1
ATOM 947 C CA . LEU A 1 124 ? 0.753 2.409 0.270 1.00 97.81 124 LEU A CA 1
ATOM 948 C C . LEU A 1 124 ? 1.040 1.822 1.659 1.00 97.81 124 LEU A C 1
ATOM 950 O O . LEU A 1 124 ? 0.117 1.671 2.456 1.00 97.81 124 LEU A O 1
ATOM 954 N N . CYS A 1 125 ? 2.304 1.502 1.956 1.00 97.75 125 CYS A N 1
ATOM 955 C CA . CYS A 1 125 ? 2.737 1.021 3.269 1.00 97.75 125 CYS A CA 1
ATOM 956 C C . CYS A 1 125 ? 2.299 1.982 4.383 1.00 97.75 125 CYS A C 1
ATOM 958 O O . CYS A 1 125 ? 1.647 1.547 5.338 1.00 97.75 125 CYS A O 1
ATOM 960 N N . ASP A 1 126 ? 2.594 3.272 4.229 1.00 97.94 126 ASP A N 1
ATOM 961 C CA . ASP A 1 126 ? 2.283 4.300 5.224 1.00 97.94 126 ASP A CA 1
ATOM 962 C C . ASP A 1 126 ? 0.765 4.460 5.400 1.00 97.94 126 ASP A C 1
ATOM 964 O O . ASP A 1 126 ? 0.244 4.352 6.511 1.00 97.94 126 ASP A O 1
ATOM 968 N N . ALA A 1 127 ? 0.020 4.582 4.298 1.00 97.62 127 ALA A N 1
ATOM 969 C CA . ALA A 1 127 ? -1.434 4.735 4.336 1.00 97.62 127 ALA A CA 1
ATOM 970 C C . ALA A 1 127 ? -2.159 3.505 4.922 1.00 97.62 127 ALA A C 1
ATOM 972 O O . ALA A 1 127 ? -3.172 3.637 5.616 1.00 97.62 127 ALA A O 1
ATOM 973 N N . LEU A 1 128 ? -1.646 2.291 4.688 1.00 97.19 128 LEU A N 1
ATOM 974 C CA . LEU A 1 128 ? -2.172 1.077 5.316 1.00 97.19 128 LEU A CA 1
ATOM 975 C C . LEU A 1 128 ? -1.954 1.086 6.831 1.00 97.19 128 LEU A C 1
ATOM 977 O O . LEU A 1 128 ? -2.874 0.722 7.568 1.00 97.19 128 LEU A O 1
ATOM 981 N N . ALA A 1 129 ? -0.788 1.532 7.304 1.00 96.69 129 ALA A N 1
ATOM 982 C CA . ALA A 1 129 ? -0.528 1.677 8.733 1.00 96.69 129 ALA A CA 1
ATOM 983 C C . ALA A 1 129 ? -1.456 2.729 9.364 1.00 96.69 129 ALA A C 1
ATOM 985 O O . ALA A 1 129 ? -2.115 2.442 10.368 1.00 96.69 129 ALA A O 1
ATOM 986 N N . GLU A 1 130 ? -1.592 3.897 8.734 1.00 97.06 130 GLU A N 1
ATOM 987 C CA . GLU A 1 130 ? -2.485 4.976 9.177 1.00 97.06 130 GLU A CA 1
ATOM 988 C C . GLU A 1 130 ? -3.955 4.546 9.205 1.00 97.06 130 GLU A C 1
ATOM 990 O O . GLU A 1 130 ? -4.700 4.906 10.117 1.00 97.06 130 GLU A O 1
ATOM 995 N N . SER A 1 131 ? -4.379 3.689 8.271 1.00 97.06 131 SER A N 1
ATOM 996 C CA . SER A 1 131 ? -5.751 3.168 8.247 1.00 97.06 131 SER A CA 1
ATOM 997 C C . SER A 1 131 ? -6.106 2.301 9.467 1.00 97.06 131 SER A C 1
ATOM 999 O O . SER A 1 131 ? -7.275 1.956 9.652 1.00 97.06 131 SER A O 1
ATOM 1001 N N . THR A 1 132 ? -5.137 1.959 10.328 1.00 96.69 132 THR A N 1
ATOM 1002 C CA . THR A 1 132 ? -5.394 1.292 11.617 1.00 96.69 132 THR A CA 1
ATOM 1003 C C . THR A 1 132 ? -5.842 2.242 12.725 1.00 96.69 132 THR A C 1
ATOM 1005 O O . THR A 1 132 ? -6.457 1.784 13.686 1.00 96.69 132 THR A O 1
ATOM 1008 N N . GLU A 1 133 ? -5.592 3.547 12.606 1.00 96.44 133 GLU A N 1
ATOM 1009 C CA . GLU A 1 133 ? -5.866 4.517 13.673 1.00 96.44 133 GLU A CA 1
ATOM 1010 C C . GLU A 1 133 ? -7.337 4.583 14.111 1.00 96.44 133 GLU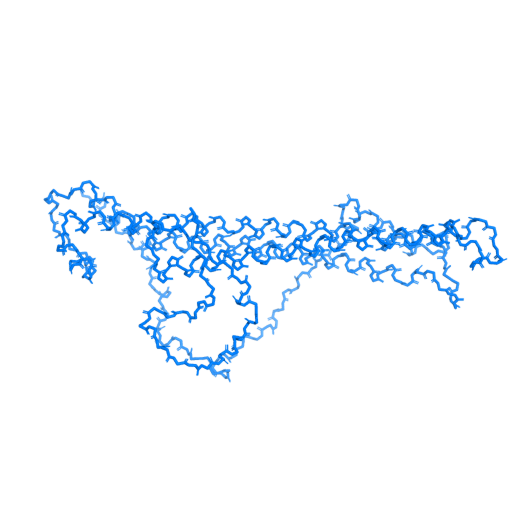 A C 1
ATOM 1012 O O . GLU A 1 133 ? -7.591 4.566 15.319 1.00 96.44 133 GLU A O 1
ATOM 1017 N N . PRO A 1 134 ? -8.336 4.577 13.205 1.00 96.50 134 PRO A N 1
ATOM 1018 C CA . PRO A 1 134 ? -9.738 4.532 13.621 1.00 96.50 134 PRO A CA 1
ATOM 1019 C C . PRO A 1 134 ? -10.058 3.289 14.463 1.00 96.50 134 PRO A C 1
ATOM 1021 O O . PRO A 1 134 ? -10.743 3.379 15.482 1.00 96.50 134 PRO A O 1
ATOM 1024 N N . LEU A 1 135 ? -9.499 2.134 14.084 1.00 95.19 135 LEU A N 1
ATOM 1025 C CA . LEU A 1 135 ? -9.682 0.876 14.809 1.00 95.19 135 LEU A CA 1
ATOM 1026 C C . LEU A 1 135 ? -9.013 0.916 16.186 1.00 95.19 135 LEU A C 1
ATOM 1028 O O . LEU A 1 135 ? -9.594 0.429 17.150 1.00 95.19 135 LEU A O 1
ATOM 1032 N N . ARG A 1 136 ? -7.827 1.526 16.304 1.00 93.81 136 ARG A N 1
ATOM 1033 C CA . ARG A 1 136 ? -7.132 1.707 17.591 1.00 93.81 136 ARG A CA 1
ATOM 1034 C C . ARG A 1 136 ? -7.928 2.594 18.540 1.00 93.81 136 ARG A C 1
ATOM 1036 O O . ARG A 1 136 ? -8.159 2.206 19.680 1.00 93.81 136 ARG A O 1
ATOM 1043 N N . LYS A 1 137 ? -8.430 3.733 18.052 1.00 93.44 137 LYS A N 1
ATOM 1044 C CA . LYS A 1 137 ? -9.287 4.633 18.841 1.00 93.44 137 LYS A CA 1
ATOM 1045 C C . LYS A 1 137 ? -10.544 3.921 19.337 1.00 93.44 137 LYS A C 1
ATOM 1047 O O . LYS A 1 137 ? -10.923 4.067 20.497 1.00 93.44 137 LYS A O 1
ATOM 1052 N N . PHE A 1 138 ? -11.168 3.112 18.482 1.00 94.00 138 PHE A N 1
ATOM 1053 C CA . PHE A 1 138 ? -12.304 2.291 18.889 1.00 94.00 138 PHE A CA 1
ATOM 1054 C C . PHE A 1 138 ? -11.910 1.208 19.906 1.00 94.00 138 PHE A C 1
ATOM 1056 O O . PHE A 1 138 ? -12.632 0.982 20.876 1.00 94.00 138 PHE A O 1
ATOM 1063 N N . GLN A 1 139 ? -10.742 0.583 19.752 1.00 91.56 139 GLN A N 1
ATOM 1064 C CA . GLN A 1 139 ? -10.227 -0.386 20.719 1.00 91.56 139 GLN A CA 1
ATOM 1065 C C . GLN A 1 139 ? -10.033 0.250 22.097 1.00 91.56 139 GLN A C 1
ATOM 1067 O O . GLN A 1 139 ? -10.418 -0.341 23.103 1.00 91.56 139 GLN A O 1
ATOM 1072 N N . ASP A 1 140 ? -9.510 1.472 22.157 1.00 90.44 140 ASP A N 1
ATOM 1073 C CA . ASP A 1 140 ? -9.361 2.207 23.412 1.00 90.44 140 ASP A CA 1
ATOM 1074 C C . ASP A 1 140 ? -10.713 2.486 24.081 1.00 90.44 140 ASP A C 1
ATOM 1076 O O . ASP A 1 140 ? -10.835 2.333 25.300 1.00 90.44 140 ASP A O 1
ATOM 1080 N N . ARG A 1 141 ? -11.756 2.799 23.298 1.00 89.12 141 ARG A N 1
ATOM 1081 C CA . ARG A 1 141 ? -13.135 2.928 23.802 1.00 89.12 141 ARG A CA 1
ATOM 1082 C C . ARG A 1 141 ? -13.680 1.611 24.352 1.00 89.12 141 ARG A C 1
ATOM 1084 O O . ARG A 1 141 ? -14.249 1.612 25.439 1.00 89.12 141 ARG A O 1
ATOM 1091 N N . GLN A 1 142 ? -13.463 0.489 23.661 1.00 89.50 142 GLN A N 1
ATOM 1092 C CA . GLN A 1 142 ? -13.857 -0.836 24.161 1.00 89.50 142 GLN A CA 1
ATOM 1093 C C . GLN A 1 142 ? -13.141 -1.190 25.468 1.00 89.50 142 GLN A C 1
ATOM 1095 O O . GLN A 1 142 ? -13.734 -1.742 26.390 1.00 89.50 142 GLN A O 1
ATOM 1100 N N . LEU A 1 143 ? -11.851 -0.873 25.563 1.00 88.50 143 LEU A N 1
ATOM 1101 C CA . LEU A 1 143 ? -11.067 -1.116 26.769 1.00 88.50 143 LEU A CA 1
ATOM 1102 C C . LEU A 1 143 ? -11.533 -0.247 27.940 1.00 88.50 143 LEU A C 1
ATOM 1104 O O . LEU A 1 143 ? -11.488 -0.702 29.082 1.00 88.50 143 LEU A O 1
ATOM 1108 N N . LEU A 1 144 ? -11.963 0.985 27.661 1.00 88.19 144 LEU A N 1
ATOM 1109 C CA . LEU A 1 144 ? -12.553 1.874 28.655 1.00 88.19 144 LEU A CA 1
ATOM 1110 C C . LEU A 1 144 ? -13.904 1.341 29.148 1.00 88.19 144 LEU A C 1
ATOM 1112 O O . LEU A 1 144 ? -14.108 1.295 30.356 1.00 88.19 144 LEU A O 1
ATOM 1116 N N . ASP A 1 145 ? -14.778 0.882 28.247 1.00 87.88 145 ASP A N 1
ATOM 1117 C CA . ASP A 1 145 ? -16.057 0.245 28.600 1.00 87.88 145 ASP A CA 1
ATOM 1118 C C . ASP A 1 145 ? -15.851 -0.927 29.565 1.00 87.88 145 ASP A C 1
ATOM 1120 O O . ASP A 1 145 ? -16.422 -0.951 30.654 1.00 87.88 145 ASP A O 1
ATOM 1124 N N . ILE A 1 146 ? -14.943 -1.848 29.224 1.00 86.19 146 ILE A N 1
ATOM 1125 C CA . ILE A 1 146 ? -14.681 -3.016 30.068 1.00 86.19 146 ILE A CA 1
ATOM 1126 C C . ILE A 1 146 ? -14.109 -2.604 31.433 1.00 86.19 146 ILE A C 1
ATOM 1128 O O . ILE A 1 146 ? -14.508 -3.155 32.458 1.00 86.19 146 ILE A O 1
ATOM 1132 N N . ALA A 1 147 ? -13.187 -1.636 31.470 1.00 86.06 147 ALA A N 1
ATOM 1133 C CA . ALA A 1 147 ? -12.623 -1.150 32.728 1.00 86.06 147 ALA A CA 1
ATOM 1134 C C . ALA A 1 147 ? -13.688 -0.484 33.617 1.00 86.06 147 ALA A C 1
ATOM 1136 O O . ALA A 1 147 ? -13.677 -0.661 34.836 1.00 86.06 147 ALA A O 1
ATOM 1137 N N . THR A 1 148 ? -14.618 0.259 33.017 1.00 86.25 148 THR A N 1
ATOM 1138 C CA . THR A 1 148 ? -15.736 0.893 33.722 1.00 86.25 148 THR A CA 1
ATOM 1139 C C . THR A 1 148 ? -16.720 -0.147 34.249 1.00 86.25 148 THR A C 1
ATOM 1141 O O . THR A 1 148 ? -17.090 -0.089 35.421 1.00 86.25 148 THR A O 1
ATOM 1144 N N . ASP A 1 149 ? -17.084 -1.145 33.442 1.00 84.62 149 ASP A N 1
ATOM 1145 C CA . ASP A 1 149 ? -17.916 -2.268 33.880 1.00 84.62 149 ASP A CA 1
ATOM 1146 C C . ASP A 1 149 ? -17.268 -3.041 35.034 1.00 84.62 149 ASP A C 1
ATOM 1148 O O . ASP A 1 149 ? -17.943 -3.387 36.002 1.00 84.62 149 ASP A O 1
ATOM 1152 N N . GLN A 1 150 ? -15.953 -3.262 34.988 1.00 84.81 150 GLN A N 1
ATOM 1153 C CA . GLN A 1 150 ? -15.240 -3.955 36.056 1.00 84.81 150 GLN A CA 1
ATOM 1154 C C . GLN A 1 150 ? -15.287 -3.176 37.380 1.00 84.81 150 GLN A C 1
ATOM 1156 O O . GLN A 1 150 ? -15.620 -3.758 38.411 1.00 84.81 150 GLN A O 1
ATOM 1161 N N . LYS A 1 151 ? -15.090 -1.851 37.346 1.00 85.31 151 LYS A N 1
ATOM 1162 C CA . LYS A 1 151 ? -15.262 -0.984 38.528 1.00 85.31 151 LYS A CA 1
ATOM 1163 C C . LYS A 1 151 ? -16.695 -1.002 39.069 1.00 85.31 151 LYS A C 1
ATOM 1165 O O . LYS A 1 151 ? -16.897 -0.997 40.280 1.00 85.31 151 LYS A O 1
ATOM 1170 N N . ARG A 1 152 ? -17.703 -1.034 38.191 1.00 83.00 152 ARG A N 1
ATOM 1171 C CA . ARG A 1 152 ? -19.116 -1.134 38.601 1.00 83.00 152 ARG A CA 1
ATOM 1172 C C . ARG A 1 152 ? -19.409 -2.459 39.298 1.00 83.00 152 ARG A C 1
ATOM 1174 O O . ARG A 1 152 ? -20.119 -2.465 40.295 1.00 83.00 152 ARG A O 1
ATOM 1181 N N . ILE A 1 153 ? -18.843 -3.561 38.805 1.00 84.38 153 ILE A N 1
ATOM 1182 C CA . ILE A 1 153 ? -18.977 -4.889 39.422 1.00 84.38 153 ILE A CA 1
ATOM 1183 C C . ILE A 1 153 ? -18.286 -4.934 40.790 1.00 84.38 153 ILE A C 1
ATOM 1185 O O . ILE A 1 153 ? -18.835 -5.512 41.724 1.00 84.38 153 ILE A O 1
ATOM 1189 N N . GLU A 1 154 ? -17.113 -4.312 40.928 1.00 84.56 154 GLU A N 1
ATOM 1190 C CA . GLU A 1 154 ? -16.409 -4.204 42.215 1.00 84.56 154 GLU A CA 1
ATOM 1191 C C . GLU A 1 154 ? -17.235 -3.436 43.259 1.00 84.56 154 GLU A C 1
ATOM 1193 O O . GLU A 1 154 ? -17.300 -3.847 44.416 1.00 84.56 154 GLU A O 1
ATOM 1198 N N . LEU A 1 155 ? -17.899 -2.349 42.850 1.00 83.62 155 LEU A N 1
ATOM 1199 C CA . LEU A 1 155 ? -18.754 -1.543 43.729 1.00 83.62 155 LEU A CA 1
ATOM 1200 C C . LEU A 1 155 ? -20.124 -2.182 43.993 1.00 83.62 155 LEU A C 1
ATOM 1202 O O . LEU A 1 155 ? -20.695 -2.001 45.067 1.00 83.62 155 LEU A O 1
ATOM 1206 N N . ASN A 1 156 ? -20.663 -2.918 43.023 1.00 80.00 156 ASN A N 1
ATOM 1207 C CA . ASN A 1 156 ? -21.944 -3.603 43.118 1.00 80.00 156 ASN A CA 1
ATOM 1208 C C . ASN A 1 156 ? -21.863 -4.986 42.441 1.00 80.00 156 ASN A C 1
ATOM 1210 O O . ASN A 1 156 ? -22.113 -5.102 41.239 1.00 80.00 156 ASN A O 1
ATOM 1214 N N . PRO A 1 157 ? -21.591 -6.062 43.202 1.00 77.81 157 PRO A N 1
ATOM 1215 C CA . PRO A 1 157 ? -21.472 -7.417 42.655 1.00 77.81 157 PRO A CA 1
ATOM 1216 C C . PRO A 1 157 ? -22.732 -7.931 41.935 1.00 77.81 157 PRO A C 1
ATOM 1218 O O . PRO A 1 157 ? -22.642 -8.788 41.053 1.00 77.81 157 PRO A O 1
ATOM 1221 N N . GLU A 1 158 ? -23.914 -7.396 42.260 1.00 76.94 158 GLU A N 1
ATOM 1222 C CA . GLU A 1 158 ? -25.175 -7.740 41.589 1.00 76.94 158 GLU A CA 1
ATOM 1223 C C . GLU A 1 158 ? -25.326 -7.046 40.219 1.00 76.94 158 GLU A C 1
ATOM 1225 O O . GLU A 1 158 ? -26.140 -7.479 39.396 1.00 76.94 158 GLU A O 1
ATOM 1230 N N . PHE A 1 159 ? -24.499 -6.036 39.911 1.00 71.88 159 PHE A N 1
ATOM 1231 C CA . PHE A 1 159 ? -24.477 -5.354 38.610 1.00 71.88 159 PHE A CA 1
ATOM 1232 C C . PHE A 1 159 ? -24.252 -6.337 37.457 1.00 71.88 159 PHE A C 1
ATOM 1234 O O . PHE A 1 159 ? -24.927 -6.252 36.435 1.00 71.88 159 PHE A O 1
ATOM 1241 N N . ALA A 1 160 ? -23.386 -7.340 37.636 1.00 67.00 160 ALA A N 1
ATOM 1242 C CA . ALA A 1 160 ? -23.136 -8.363 36.619 1.00 67.00 160 ALA A CA 1
ATOM 1243 C C . ALA A 1 160 ? -24.398 -9.177 36.257 1.00 67.00 160 ALA A C 1
ATOM 1245 O O . ALA A 1 160 ? -24.545 -9.628 35.118 1.00 67.00 160 ALA A O 1
ATOM 1246 N N . LYS A 1 161 ? -25.325 -9.360 37.211 1.00 65.38 161 LYS A N 1
ATOM 1247 C CA . LYS A 1 161 ? -26.607 -10.045 36.977 1.00 65.38 161 LYS A CA 1
ATOM 1248 C C . LYS A 1 161 ? -27.636 -9.116 36.330 1.00 65.38 161 LYS A C 1
ATOM 1250 O O . LYS A 1 161 ? -28.423 -9.577 35.504 1.00 65.38 161 LYS A O 1
ATOM 1255 N N . ALA A 1 162 ? -27.610 -7.825 36.667 1.00 62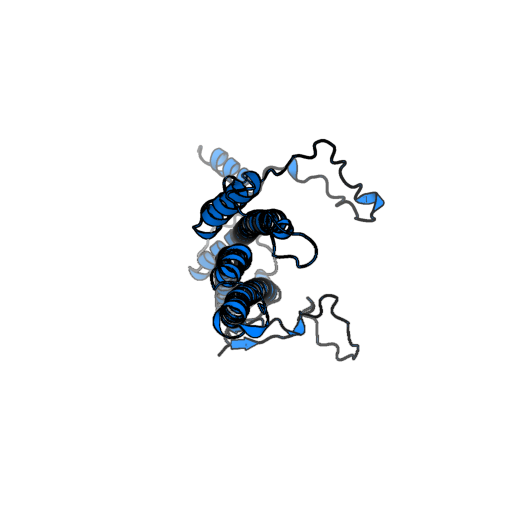.03 162 ALA A N 1
ATOM 1256 C CA . ALA A 1 162 ? -28.482 -6.808 36.080 1.00 62.03 162 ALA A CA 1
ATOM 1257 C C . ALA A 1 162 ? -28.091 -6.454 34.633 1.00 62.03 162 ALA A C 1
ATOM 1259 O O . ALA A 1 162 ? -28.962 -6.400 33.772 1.00 62.03 162 ALA A O 1
ATOM 1260 N N . ALA A 1 163 ? -26.796 -6.316 34.334 1.00 59.31 163 ALA A N 1
ATOM 1261 C CA . ALA A 1 163 ? -26.276 -5.915 33.023 1.00 59.31 163 ALA A CA 1
ATOM 1262 C C . ALA A 1 163 ? -26.562 -6.921 31.890 1.00 59.31 163 ALA A C 1
ATOM 1264 O O . ALA A 1 163 ? -26.550 -6.551 30.718 1.00 59.31 163 ALA A O 1
ATOM 1265 N N . LYS A 1 164 ? -26.842 -8.194 32.216 1.00 54.91 164 LYS A N 1
ATOM 1266 C CA . LYS A 1 164 ? -27.287 -9.203 31.234 1.00 54.91 164 LYS A CA 1
ATOM 1267 C C . LYS A 1 164 ? -28.714 -8.970 30.734 1.00 54.91 164 LYS A C 1
ATOM 1269 O O . LYS A 1 164 ? -29.073 -9.488 29.679 1.00 54.91 164 LYS A O 1
ATOM 1274 N N . LYS A 1 165 ? -29.533 -8.220 31.474 1.00 52.03 165 LYS A N 1
ATOM 1275 C CA . LYS A 1 165 ? -30.844 -7.768 31.011 1.00 52.03 165 LYS A CA 1
ATOM 1276 C C . LYS A 1 165 ? -30.597 -6.441 30.301 1.00 52.03 165 LYS A C 1
ATOM 1278 O O . LYS A 1 165 ? -30.220 -5.476 30.956 1.00 52.03 165 LYS A O 1
ATOM 1283 N N . MET A 1 166 ? -30.732 -6.412 28.970 1.00 44.59 166 MET A N 1
ATOM 1284 C CA . MET A 1 166 ? -30.624 -5.160 28.209 1.00 44.59 166 MET A CA 1
ATOM 1285 C C . MET A 1 166 ? -31.448 -4.067 28.902 1.00 44.59 166 MET A C 1
ATOM 1287 O O . MET A 1 166 ? -32.541 -4.381 29.393 1.00 44.59 166 MET A O 1
ATOM 1291 N N . PRO A 1 167 ? -30.981 -2.808 28.930 1.00 46.56 167 PRO A N 1
ATOM 1292 C CA . PRO A 1 167 ? -31.822 -1.711 29.358 1.00 46.56 167 PRO A CA 1
ATOM 1293 C C . PRO A 1 167 ? -32.930 -1.578 28.312 1.00 46.56 167 PRO A C 1
ATOM 1295 O O . PRO A 1 167 ? -32.773 -0.917 27.291 1.00 46.56 167 PRO A O 1
ATOM 1298 N N . GLN A 1 168 ? -34.054 -2.260 28.534 1.00 42.44 168 GLN A N 1
ATOM 1299 C CA . GLN A 1 168 ? -35.302 -1.837 27.925 1.00 42.44 168 GLN A CA 1
ATOM 1300 C C . GLN A 1 168 ? -35.490 -0.391 28.361 1.00 42.44 168 GLN A C 1
ATOM 1302 O O . GLN A 1 168 ? -35.365 -0.111 29.555 1.00 42.44 168 GLN A O 1
ATOM 1307 N N . GLN A 1 169 ? -35.736 0.501 27.398 1.00 42.09 169 GLN A N 1
ATOM 1308 C CA . GLN A 1 169 ? -36.255 1.842 27.645 1.00 42.09 169 GLN A CA 1
ATOM 1309 C C . GLN A 1 169 ? -37.392 1.725 28.660 1.00 42.09 169 GLN A C 1
ATOM 1311 O O . GLN A 1 169 ? -38.524 1.383 28.333 1.00 42.09 169 GLN A O 1
ATOM 1316 N N . LYS A 1 170 ? -37.070 1.935 29.925 1.00 40.47 170 LYS A N 1
ATOM 1317 C CA . LYS A 1 170 ? -38.043 2.225 30.947 1.00 40.47 170 LYS A CA 1
ATOM 1318 C C . LYS A 1 170 ? -37.551 3.492 31.580 1.00 40.47 170 LYS A C 1
ATOM 1320 O O . LYS A 1 170 ? -36.568 3.497 32.318 1.00 40.47 170 LYS A O 1
ATOM 1325 N N . ASP A 1 171 ? -38.266 4.549 31.228 1.00 44.41 171 ASP A N 1
ATOM 1326 C CA . ASP A 1 171 ? -38.548 5.660 32.110 1.00 44.41 171 ASP A CA 1
ATOM 1327 C C . ASP A 1 171 ? -38.811 5.117 33.515 1.00 44.41 171 ASP A C 1
ATOM 1329 O O . ASP A 1 171 ? -39.908 4.697 33.877 1.00 44.41 171 ASP A O 1
ATOM 1333 N N . SER A 1 172 ? -37.764 5.065 34.319 1.00 38.81 172 SER A N 1
ATOM 1334 C CA . SER A 1 172 ? -37.897 5.020 35.758 1.00 38.81 172 SER A CA 1
ATOM 1335 C C . SER A 1 172 ? -37.008 6.126 36.276 1.00 38.81 172 SER A C 1
ATOM 1337 O O . SER A 1 172 ? -35.782 6.040 36.182 1.00 38.81 172 SER A O 1
ATOM 1339 N N . ALA A 1 173 ? -37.684 7.181 36.724 1.00 38.34 173 ALA A N 1
ATOM 1340 C CA . ALA A 1 173 ? -37.189 8.310 37.486 1.00 38.34 173 ALA A CA 1
ATOM 1341 C C . ALA A 1 173 ? -35.801 8.068 38.096 1.00 38.34 173 ALA A C 1
ATOM 1343 O O . ALA A 1 173 ? -35.595 7.158 38.898 1.00 38.34 173 ALA A O 1
ATOM 1344 N N . VAL A 1 174 ? -34.853 8.912 37.690 1.00 44.03 174 VAL A N 1
ATOM 1345 C CA . VAL A 1 174 ? -33.481 8.945 38.187 1.00 44.03 174 VAL A CA 1
ATOM 1346 C C . VAL A 1 174 ? -33.502 9.221 39.690 1.00 44.03 174 VAL A C 1
ATOM 1348 O O . VAL A 1 174 ? -33.546 10.367 40.125 1.00 44.03 174 VAL A O 1
ATOM 1351 N N . THR A 1 175 ? -33.436 8.173 40.503 1.00 46.62 175 THR A N 1
ATOM 1352 C CA . THR A 1 175 ? -32.976 8.280 41.887 1.00 46.62 175 THR A CA 1
ATOM 1353 C C . THR A 1 175 ? -31.501 7.899 41.919 1.00 46.62 175 THR A C 1
ATOM 1355 O O . THR A 1 175 ? -31.161 6.721 41.879 1.00 46.62 175 THR A O 1
ATOM 1358 N N . ASN A 1 176 ? -30.640 8.923 41.946 1.00 48.97 176 ASN A N 1
ATOM 1359 C CA . ASN A 1 176 ? -29.203 8.869 42.240 1.00 48.97 176 ASN A CA 1
ATOM 1360 C C . ASN A 1 176 ? -28.399 7.789 41.492 1.00 48.97 176 ASN A C 1
ATOM 1362 O O . ASN A 1 176 ? -27.820 6.899 42.115 1.00 48.97 176 ASN A O 1
ATOM 1366 N N . LYS A 1 177 ? -28.291 7.897 40.158 1.00 62.31 177 LYS A N 1
ATOM 1367 C CA . LYS A 1 177 ? -27.210 7.199 39.439 1.00 62.31 177 LYS A CA 1
ATOM 1368 C C . LYS A 1 177 ? -25.866 7.752 39.908 1.00 62.31 177 LYS A C 1
ATOM 1370 O O . LYS A 1 177 ? -25.680 8.969 39.934 1.00 62.31 177 LYS A O 1
ATOM 1375 N N . SER A 1 178 ? -24.935 6.870 40.268 1.00 74.00 178 SER A N 1
ATOM 1376 C CA . SER A 1 178 ? -23.566 7.293 40.555 1.00 74.00 178 SER A CA 1
ATOM 1377 C C . SER A 1 178 ? -22.934 7.895 39.291 1.00 74.00 178 SER A C 1
ATOM 1379 O O . SER A 1 178 ? -23.314 7.547 38.171 1.00 74.00 178 SER A O 1
ATOM 1381 N N . THR A 1 179 ? -21.949 8.784 39.438 1.00 80.88 179 THR A N 1
ATOM 1382 C CA . THR A 1 179 ? -21.223 9.358 38.288 1.00 80.88 179 THR A CA 1
ATOM 1383 C C . THR A 1 179 ? -20.630 8.265 37.390 1.00 80.88 179 THR A C 1
ATOM 1385 O O . THR A 1 179 ? -20.668 8.378 36.168 1.00 80.88 179 THR A O 1
ATOM 1388 N N . LEU A 1 180 ? -20.172 7.161 37.993 1.00 82.19 180 LEU A N 1
ATOM 1389 C CA . LEU A 1 180 ? -19.662 5.987 37.285 1.00 82.19 180 LEU A CA 1
ATOM 1390 C C . LEU A 1 180 ? -20.758 5.270 36.476 1.00 82.19 180 LEU A C 1
ATOM 1392 O O . LEU A 1 180 ? -20.487 4.775 35.379 1.00 82.19 180 LEU A O 1
ATOM 1396 N N . ASP A 1 181 ? -21.997 5.225 36.978 1.00 78.00 181 ASP A N 1
ATOM 1397 C CA . ASP A 1 181 ? -23.157 4.657 36.274 1.00 78.00 181 ASP A CA 1
ATOM 1398 C C . ASP A 1 181 ? -23.612 5.536 35.100 1.00 78.00 181 ASP A C 1
ATOM 1400 O O . ASP A 1 181 ? -24.019 5.028 34.059 1.00 78.00 181 ASP A O 1
ATOM 1404 N N . ALA A 1 182 ? -23.488 6.856 35.211 1.00 77.50 182 ALA A N 1
ATOM 1405 C CA . ALA A 1 182 ? -23.740 7.747 34.081 1.00 77.50 182 ALA A CA 1
ATOM 1406 C C . ALA A 1 182 ? -22.662 7.605 32.987 1.00 77.50 182 ALA A C 1
ATOM 1408 O O . ALA A 1 182 ? -22.991 7.507 31.805 1.00 77.50 182 ALA A O 1
ATOM 1409 N N . GLU A 1 183 ? -21.384 7.540 33.374 1.00 79.50 183 GLU A N 1
ATOM 1410 C CA . GLU A 1 183 ? -20.247 7.497 32.443 1.00 79.50 183 GLU A CA 1
ATOM 1411 C C . GLU A 1 183 ? -20.242 6.239 31.561 1.00 79.50 183 GLU A C 1
ATOM 1413 O O . GLU A 1 183 ? -20.218 6.332 30.335 1.00 79.50 183 GLU A O 1
ATOM 1418 N N . GLY A 1 184 ? -20.312 5.048 32.154 1.00 81.56 184 GLY A N 1
ATOM 1419 C CA . GLY A 1 184 ? -20.341 3.804 31.372 1.00 81.56 184 GLY A CA 1
ATOM 1420 C C . GLY A 1 184 ? -21.633 3.591 30.574 1.00 81.56 184 GLY A C 1
ATOM 1421 O O . GLY A 1 184 ? -21.593 2.926 29.544 1.00 81.56 184 GLY A O 1
ATOM 1422 N N . ASP A 1 185 ? -22.763 4.190 30.967 1.00 79.69 185 ASP A N 1
ATOM 1423 C CA . ASP A 1 185 ? -23.990 4.115 30.163 1.00 79.69 185 ASP A CA 1
ATOM 1424 C C . ASP A 1 185 ? -23.842 4.980 28.910 1.00 79.69 185 ASP A C 1
ATOM 1426 O O . ASP A 1 185 ? -24.203 4.548 27.817 1.00 79.69 185 ASP A O 1
ATOM 1430 N N . ALA A 1 186 ? -23.229 6.161 29.044 1.00 78.50 186 ALA A N 1
ATOM 1431 C CA . ALA A 1 186 ? -22.880 7.004 27.908 1.00 78.50 186 ALA A CA 1
ATOM 1432 C C . ALA A 1 186 ? -21.903 6.302 26.946 1.00 78.50 186 ALA A C 1
ATOM 1434 O O . ALA A 1 186 ? -22.112 6.352 25.735 1.00 78.50 186 ALA A O 1
ATOM 1435 N N . ILE A 1 187 ? -20.886 5.599 27.468 1.00 80.12 187 ILE A N 1
ATOM 1436 C CA . ILE A 1 187 ? -19.957 4.803 26.647 1.00 80.12 187 ILE A CA 1
ATOM 1437 C C . ILE A 1 187 ? -20.715 3.694 25.902 1.00 80.12 187 ILE A C 1
ATOM 1439 O O . ILE A 1 187 ? -20.581 3.565 24.686 1.00 80.12 187 ILE A O 1
ATOM 1443 N N . LYS A 1 188 ? -21.561 2.919 26.591 1.00 81.81 188 LYS A N 1
ATOM 1444 C CA . LYS A 1 188 ? -22.324 1.826 25.963 1.00 81.81 188 LYS A CA 1
ATOM 1445 C C . LYS A 1 188 ? -23.262 2.297 24.862 1.00 81.81 188 LYS A C 1
ATOM 1447 O O . LYS A 1 188 ? -23.384 1.617 23.845 1.00 81.81 188 LYS A O 1
ATOM 1452 N N . LEU A 1 189 ? -23.895 3.453 25.050 1.00 76.94 189 LEU A N 1
ATOM 1453 C CA . LEU A 1 189 ? -24.774 4.051 24.048 1.00 76.94 189 LEU A CA 1
ATOM 1454 C C . LEU A 1 189 ? -24.011 4.489 22.787 1.00 76.94 189 LEU A C 1
ATOM 1456 O O . LEU A 1 189 ? -24.577 4.410 21.699 1.00 76.94 189 LEU A O 1
ATOM 1460 N N . SER A 1 190 ? -22.741 4.906 22.896 1.00 80.62 190 SER A N 1
ATOM 1461 C CA . SER A 1 190 ? -21.944 5.331 21.732 1.00 80.62 190 SER A CA 1
ATOM 1462 C C . SER A 1 190 ? -21.220 4.188 21.017 1.00 80.62 190 SER A C 1
ATOM 1464 O O . SER A 1 190 ? -20.952 4.305 19.824 1.00 80.62 190 SER A O 1
ATOM 1466 N N . LEU A 1 191 ? -20.938 3.066 21.693 1.00 84.12 191 LEU A N 1
ATOM 1467 C C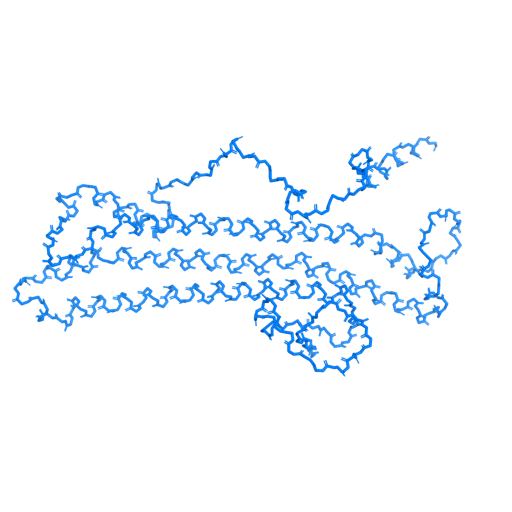A . LEU A 1 191 ? -20.080 1.991 21.166 1.00 84.12 191 LEU A CA 1
ATOM 1468 C C . LEU A 1 191 ? -20.510 1.431 19.805 1.00 84.12 191 LEU A C 1
ATOM 1470 O O . LEU A 1 191 ? -19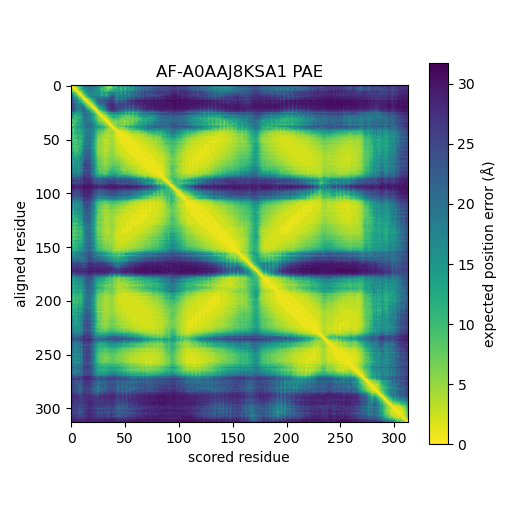.653 1.069 19.001 1.00 84.12 191 LEU A O 1
ATOM 1474 N N . HIS A 1 192 ? -21.815 1.327 19.544 1.00 83.38 192 HIS A N 1
ATOM 1475 C CA . HIS A 1 192 ? -22.306 0.846 18.251 1.00 83.38 192 HIS A CA 1
ATOM 1476 C C . HIS A 1 192 ? -21.991 1.832 17.120 1.00 83.38 192 HIS A C 1
ATOM 1478 O O . HIS A 1 192 ? -21.447 1.421 16.098 1.00 83.38 192 HIS A O 1
ATOM 1484 N N . GLY A 1 193 ? -22.253 3.125 17.334 1.00 82.31 193 GLY A N 1
ATOM 1485 C CA . GLY A 1 193 ? -21.903 4.172 16.372 1.00 82.31 193 GLY A CA 1
ATOM 1486 C C . GLY A 1 193 ? -20.390 4.305 16.192 1.00 82.31 193 GLY A C 1
ATOM 1487 O O . GLY A 1 193 ? -19.910 4.387 15.066 1.00 82.31 193 GLY A O 1
ATOM 1488 N N . ASP A 1 194 ? -19.630 4.228 17.288 1.00 88.31 194 ASP A N 1
ATOM 1489 C CA . ASP A 1 194 ? -18.165 4.289 17.263 1.00 88.31 194 ASP A CA 1
ATOM 1490 C C . ASP A 1 194 ? -17.559 3.116 16.468 1.00 88.31 194 ASP A C 1
ATOM 1492 O O . ASP A 1 194 ? -16.574 3.300 15.750 1.00 88.31 194 ASP A O 1
ATOM 1496 N N . ARG A 1 195 ? -18.155 1.915 16.555 1.00 90.06 195 ARG A N 1
ATOM 1497 C CA . ARG A 1 195 ? -17.750 0.735 15.770 1.00 90.06 195 ARG A CA 1
ATOM 1498 C C . ARG A 1 195 ? -17.916 0.985 14.276 1.00 90.06 195 ARG A C 1
ATOM 1500 O O . ARG A 1 195 ? -16.981 0.747 13.511 1.00 90.06 195 ARG A O 1
ATOM 1507 N N . ASP A 1 196 ? -19.111 1.407 13.873 1.00 90.69 196 ASP A N 1
ATOM 1508 C CA . ASP A 1 196 ? -19.468 1.555 12.461 1.00 90.69 196 ASP A CA 1
ATOM 1509 C C . ASP A 1 196 ? -18.666 2.692 11.827 1.00 90.69 196 ASP A C 1
ATOM 1511 O O . ASP A 1 196 ? -18.137 2.546 10.722 1.00 90.69 196 ASP A O 1
ATOM 1515 N N . GLU A 1 197 ? -18.461 3.779 12.574 1.00 92.12 197 GLU A N 1
ATOM 1516 C CA . GLU A 1 197 ? -17.609 4.882 12.152 1.00 92.12 197 GLU A CA 1
ATOM 1517 C C . GLU A 1 197 ? -16.150 4.449 11.987 1.00 92.12 197 GLU A C 1
ATOM 1519 O O . GLU A 1 197 ? -15.537 4.714 10.950 1.00 92.12 197 GLU A O 1
ATOM 1524 N N . ALA A 1 198 ? -15.591 3.742 12.974 1.00 93.88 198 ALA A N 1
ATOM 1525 C CA . ALA A 1 198 ? -14.216 3.261 12.909 1.00 93.88 198 ALA A CA 1
ATOM 1526 C C . ALA A 1 198 ? -14.000 2.293 11.738 1.00 93.88 198 ALA A C 1
ATOM 1528 O O . ALA A 1 198 ? -12.990 2.394 11.035 1.00 93.88 198 ALA A O 1
ATOM 1529 N N . PHE A 1 199 ? -14.954 1.389 11.493 1.00 93.88 199 PHE A N 1
ATOM 1530 C CA . PHE A 1 199 ? -14.913 0.478 10.352 1.00 93.88 199 PHE A CA 1
ATOM 1531 C C . PHE A 1 199 ? -14.955 1.245 9.029 1.00 93.88 199 PHE A C 1
ATOM 1533 O O . PHE A 1 199 ? -14.060 1.084 8.197 1.00 93.88 199 PHE A O 1
ATOM 1540 N N . ARG A 1 200 ? -15.931 2.146 8.863 1.00 93.81 200 ARG A N 1
ATOM 1541 C CA . ARG A 1 200 ? -16.086 2.966 7.657 1.00 93.81 200 ARG A CA 1
ATOM 1542 C C . ARG A 1 200 ? -14.830 3.777 7.359 1.00 93.81 200 ARG A C 1
ATOM 1544 O O . ARG A 1 200 ? -14.348 3.754 6.226 1.00 93.81 200 ARG A O 1
ATOM 1551 N N . GLN A 1 201 ? -14.282 4.473 8.354 1.00 95.94 201 GLN A N 1
ATOM 1552 C CA . GLN A 1 201 ? -13.072 5.282 8.193 1.00 95.94 201 GLN A CA 1
ATOM 1553 C C . GLN A 1 201 ? -11.858 4.419 7.826 1.00 95.94 201 GLN A C 1
ATOM 1555 O O . GLN A 1 201 ? -11.132 4.749 6.887 1.00 95.94 201 GLN A O 1
ATOM 1560 N N . SER A 1 202 ? -11.658 3.296 8.524 1.00 96.62 202 SER A N 1
ATOM 1561 C CA . SER A 1 202 ? -10.531 2.386 8.285 1.00 96.62 202 SER A CA 1
ATOM 1562 C C . SER A 1 202 ? -10.580 1.737 6.899 1.00 96.62 202 SER A C 1
ATOM 1564 O O . SER A 1 202 ? -9.567 1.673 6.192 1.00 96.62 202 SER A O 1
ATOM 1566 N N . GLU A 1 203 ? -11.752 1.260 6.475 1.00 96.69 203 GLU A N 1
ATOM 1567 C CA . GLU A 1 203 ? -11.936 0.644 5.161 1.00 96.69 203 GLU A CA 1
ATOM 1568 C C . GLU A 1 203 ? -11.829 1.674 4.039 1.00 96.69 203 GLU A C 1
ATOM 1570 O O . GLU A 1 203 ? -11.115 1.437 3.066 1.00 96.69 203 GLU A O 1
ATOM 1575 N N . THR A 1 204 ? -12.434 2.851 4.205 1.00 95.19 204 THR A N 1
ATOM 1576 C CA . THR A 1 204 ? -12.334 3.934 3.217 1.00 95.19 204 THR A CA 1
ATOM 1577 C C . THR A 1 204 ? -10.882 4.359 3.005 1.00 95.19 204 THR A C 1
ATOM 1579 O O . THR A 1 204 ? -10.445 4.484 1.861 1.00 95.19 204 THR A O 1
ATOM 1582 N N . ALA A 1 205 ? -10.120 4.563 4.085 1.00 95.56 205 ALA A N 1
ATOM 1583 C CA . ALA A 1 205 ? -8.710 4.938 3.998 1.00 95.56 205 ALA A CA 1
ATOM 1584 C C . ALA A 1 205 ? -7.882 3.860 3.279 1.00 95.56 205 ALA A C 1
ATOM 1586 O O . ALA A 1 205 ? -7.148 4.175 2.341 1.00 95.56 205 ALA A O 1
ATOM 1587 N N . LYS A 1 206 ? -8.066 2.583 3.649 1.00 96.69 206 LYS A N 1
ATOM 1588 C CA . LYS A 1 206 ? -7.389 1.447 3.003 1.00 96.69 206 LYS A CA 1
ATOM 1589 C C . LYS A 1 206 ? -7.686 1.387 1.506 1.00 96.69 206 LYS A C 1
ATOM 1591 O O . LYS A 1 206 ? -6.758 1.344 0.705 1.00 96.69 206 LYS A O 1
ATOM 1596 N N . TRP A 1 207 ? -8.958 1.367 1.114 1.00 97.19 207 TRP A N 1
ATOM 1597 C CA . TRP A 1 207 ? -9.323 1.155 -0.288 1.00 97.19 207 TRP A CA 1
ATOM 1598 C C . TRP A 1 207 ? -8.954 2.341 -1.179 1.00 97.19 207 TRP A C 1
ATOM 1600 O O . TRP A 1 207 ? -8.524 2.133 -2.311 1.00 97.19 207 TRP A O 1
ATOM 1610 N N . LYS A 1 208 ? -9.017 3.576 -0.661 1.00 96.12 208 LYS A N 1
ATOM 1611 C CA . LYS A 1 208 ? -8.484 4.749 -1.371 1.00 96.12 208 LYS A CA 1
ATOM 1612 C C . LYS A 1 208 ? -6.977 4.640 -1.606 1.00 96.12 208 LYS A C 1
ATOM 1614 O O . LYS A 1 208 ? -6.519 4.942 -2.704 1.00 96.12 208 LYS A O 1
ATOM 1619 N N . ALA A 1 209 ? -6.222 4.188 -0.604 1.00 96.12 209 ALA A N 1
ATOM 1620 C CA . ALA A 1 209 ? -4.781 3.996 -0.731 1.00 96.12 209 ALA A CA 1
ATOM 1621 C C . ALA A 1 209 ? -4.431 2.897 -1.745 1.00 96.12 209 ALA A C 1
ATOM 1623 O O . ALA A 1 209 ? -3.594 3.119 -2.616 1.00 96.12 209 ALA A O 1
ATOM 1624 N N . ILE A 1 210 ? -5.117 1.748 -1.681 1.00 96.75 210 ILE A N 1
ATOM 1625 C CA . ILE A 1 210 ? -4.939 0.640 -2.633 1.00 96.75 210 ILE A CA 1
ATOM 1626 C C . ILE A 1 210 ? -5.233 1.105 -4.058 1.00 96.75 210 ILE A C 1
ATOM 1628 O O . ILE A 1 210 ? -4.427 0.864 -4.951 1.00 96.75 210 ILE A O 1
ATOM 1632 N N . ARG A 1 211 ? -6.354 1.806 -4.270 1.00 95.06 211 ARG A N 1
ATOM 1633 C CA . ARG A 1 211 ? -6.720 2.336 -5.586 1.00 95.06 211 ARG A CA 1
ATOM 1634 C C . ARG A 1 211 ? -5.630 3.248 -6.146 1.00 95.06 211 ARG A C 1
ATOM 1636 O O . ARG A 1 211 ? -5.199 3.039 -7.272 1.00 95.06 211 ARG A O 1
ATOM 1643 N N . LYS A 1 212 ? -5.166 4.220 -5.356 1.00 93.81 212 LYS A N 1
ATOM 1644 C CA . LYS A 1 212 ? -4.111 5.148 -5.779 1.00 93.81 212 LYS A CA 1
ATOM 1645 C C . LYS A 1 212 ? -2.819 4.410 -6.145 1.00 93.81 212 LYS A C 1
ATOM 1647 O O . LYS A 1 212 ? -2.229 4.685 -7.183 1.00 93.81 212 LYS A O 1
ATOM 1652 N N . ALA A 1 213 ? -2.396 3.455 -5.318 1.00 95.44 213 ALA A N 1
ATOM 1653 C CA . ALA A 1 213 ? -1.201 2.666 -5.595 1.00 95.44 213 ALA A CA 1
ATOM 1654 C C . ALA A 1 213 ? -1.356 1.816 -6.866 1.00 95.44 213 ALA A C 1
ATOM 1656 O O . ALA A 1 213 ? -0.434 1.750 -7.670 1.00 95.44 213 ALA A O 1
ATOM 1657 N N . ALA A 1 214 ? -2.523 1.202 -7.079 1.00 95.00 214 ALA A N 1
ATOM 1658 C CA . ALA A 1 214 ? -2.812 0.429 -8.286 1.00 95.00 214 ALA A CA 1
ATOM 1659 C C . ALA A 1 214 ? -2.783 1.301 -9.549 1.00 95.00 214 ALA A C 1
ATOM 1661 O O . ALA A 1 214 ? -2.218 0.896 -10.561 1.00 95.00 214 ALA A O 1
ATOM 1662 N N . GLU A 1 215 ? -3.348 2.507 -9.474 1.00 93.62 215 GLU A N 1
ATOM 1663 C CA . GLU A 1 215 ? -3.288 3.504 -10.542 1.00 93.62 215 GLU A CA 1
ATOM 1664 C C . GLU A 1 215 ? -1.823 3.849 -10.889 1.00 93.62 215 GLU A C 1
ATOM 1666 O O . GLU A 1 215 ? -1.394 3.722 -12.037 1.00 93.62 215 GLU A O 1
ATOM 1671 N N . GLU A 1 216 ? -1.010 4.206 -9.895 1.00 93.88 216 GLU A N 1
ATOM 1672 C CA . GLU A 1 216 ? 0.405 4.535 -10.109 1.00 93.88 216 GLU A CA 1
ATOM 1673 C C . GLU A 1 216 ? 1.207 3.351 -10.682 1.00 93.88 216 GLU A C 1
ATOM 1675 O O . GLU A 1 216 ? 1.930 3.514 -11.667 1.00 93.88 216 GLU A O 1
ATOM 1680 N N . ILE A 1 217 ? 1.024 2.143 -10.136 1.00 95.19 217 ILE A N 1
ATOM 1681 C CA . ILE A 1 217 ? 1.685 0.917 -10.613 1.00 95.19 217 ILE A CA 1
ATOM 1682 C C . ILE A 1 217 ? 1.302 0.605 -12.063 1.00 95.19 217 ILE A C 1
ATOM 1684 O O . ILE A 1 217 ? 2.163 0.210 -12.850 1.00 95.19 217 ILE A O 1
ATOM 1688 N N . LEU A 1 218 ? 0.040 0.811 -12.448 1.00 95.12 218 LEU A N 1
ATOM 1689 C CA . LEU A 1 218 ? -0.412 0.587 -13.819 1.00 95.12 218 LEU A CA 1
ATOM 1690 C C . LEU A 1 218 ? 0.278 1.540 -14.804 1.00 95.12 218 LEU A C 1
ATOM 1692 O O . LEU A 1 218 ? 0.725 1.101 -15.864 1.00 95.12 218 LEU A O 1
ATOM 1696 N N . MET A 1 219 ? 0.420 2.823 -14.451 1.00 95.06 219 MET A N 1
ATOM 1697 C CA . MET A 1 219 ? 1.163 3.784 -15.280 1.00 95.06 219 MET A CA 1
ATOM 1698 C C . MET A 1 219 ? 2.633 3.398 -15.419 1.00 95.06 219 MET A C 1
ATOM 1700 O O . MET A 1 219 ? 3.171 3.439 -16.524 1.00 95.06 219 MET A O 1
ATOM 1704 N N . ILE A 1 220 ? 3.272 2.990 -14.320 1.00 95.38 220 ILE A N 1
ATOM 1705 C CA . ILE A 1 220 ? 4.671 2.545 -14.322 1.00 95.38 220 ILE A CA 1
ATOM 1706 C C . ILE A 1 220 ? 4.839 1.313 -15.214 1.00 95.38 220 ILE A C 1
ATOM 1708 O O . ILE A 1 220 ? 5.726 1.285 -16.066 1.00 95.38 220 ILE A O 1
ATOM 1712 N N . SER A 1 221 ? 3.957 0.321 -15.074 1.00 95.56 221 SER A N 1
ATOM 1713 C CA . SER A 1 221 ? 3.978 -0.884 -15.907 1.00 95.56 221 SER A CA 1
ATOM 1714 C C . SER A 1 221 ? 3.766 -0.560 -17.384 1.00 95.56 221 SER A C 1
ATOM 1716 O O . SER A 1 221 ? 4.418 -1.153 -18.238 1.00 95.56 221 SER A O 1
ATOM 1718 N N . HIS A 1 222 ? 2.876 0.381 -17.702 1.00 94.94 222 HIS A N 1
ATOM 1719 C CA . HIS A 1 222 ? 2.639 0.798 -19.080 1.00 94.94 222 HIS A CA 1
ATOM 1720 C C . HIS A 1 222 ? 3.848 1.534 -19.674 1.00 94.94 222 HIS A C 1
ATOM 1722 O O . HIS A 1 222 ? 4.232 1.276 -20.814 1.00 94.94 222 HIS A O 1
ATOM 1728 N N . ALA A 1 223 ? 4.486 2.414 -18.898 1.00 94.62 223 ALA A N 1
ATOM 1729 C CA . ALA A 1 223 ? 5.715 3.085 -19.310 1.00 94.62 223 ALA A CA 1
ATOM 1730 C C . ALA A 1 223 ? 6.852 2.080 -19.558 1.00 94.62 223 ALA A C 1
ATOM 1732 O O . ALA A 1 223 ? 7.583 2.217 -20.540 1.00 94.62 223 ALA A O 1
ATOM 1733 N N . ALA A 1 224 ? 6.964 1.048 -18.713 1.00 94.38 224 ALA A N 1
ATOM 1734 C CA . ALA A 1 224 ? 7.920 -0.037 -18.901 1.00 94.38 224 ALA A CA 1
ATOM 1735 C C . ALA A 1 224 ? 7.657 -0.787 -20.213 1.00 94.38 224 ALA A C 1
ATOM 1737 O O . ALA A 1 224 ? 8.566 -0.906 -21.032 1.00 94.38 224 ALA A O 1
ATOM 1738 N N . ASP A 1 225 ? 6.415 -1.216 -20.452 1.00 95.06 225 ASP A N 1
ATOM 1739 C CA . ASP A 1 225 ? 6.017 -1.915 -21.679 1.00 95.06 225 ASP A CA 1
ATOM 1740 C C . ASP A 1 225 ? 6.320 -1.094 -22.945 1.00 95.06 225 ASP A C 1
ATOM 1742 O O . ASP A 1 225 ? 6.875 -1.614 -23.910 1.00 95.06 225 ASP A O 1
ATOM 1746 N N . CYS A 1 226 ? 6.083 0.222 -22.910 1.00 92.69 226 CYS A N 1
ATOM 1747 C CA . CYS A 1 226 ? 6.432 1.122 -24.013 1.00 92.69 226 CYS A CA 1
ATOM 1748 C C . CYS A 1 226 ? 7.947 1.228 -24.264 1.00 92.69 226 CYS A C 1
ATOM 1750 O O . CYS A 1 226 ? 8.360 1.518 -25.387 1.00 92.69 226 CYS A O 1
ATOM 1752 N N . LEU A 1 227 ? 8.781 1.034 -23.237 1.00 90.31 227 LEU A N 1
ATOM 1753 C CA . LEU A 1 227 ? 10.241 1.096 -23.346 1.00 90.31 227 LEU A CA 1
ATOM 1754 C C . LEU A 1 227 ? 10.869 -0.230 -23.792 1.00 90.31 227 LEU A C 1
ATOM 1756 O O . LEU A 1 227 ? 11.914 -0.202 -24.445 1.00 90.31 227 LEU A O 1
ATOM 1760 N N . LEU A 1 228 ? 10.247 -1.377 -23.486 1.00 89.94 228 LEU A N 1
ATOM 1761 C CA . LEU A 1 228 ? 10.787 -2.708 -23.802 1.00 89.94 228 LEU A CA 1
ATOM 1762 C C . LEU A 1 228 ? 11.205 -2.881 -25.277 1.00 89.94 228 LEU A C 1
ATOM 1764 O O . LEU A 1 228 ? 12.291 -3.418 -25.512 1.00 89.94 228 LEU A O 1
ATOM 1768 N N . PRO A 1 229 ? 10.438 -2.407 -26.285 1.00 87.38 229 PRO A N 1
ATOM 1769 C CA . PRO A 1 229 ? 10.833 -2.517 -27.687 1.00 87.38 229 PRO A CA 1
ATOM 1770 C C . PRO A 1 229 ? 12.139 -1.801 -28.041 1.00 87.38 229 PRO A C 1
ATOM 1772 O O . PRO A 1 229 ? 12.732 -2.137 -29.065 1.00 87.38 229 PRO A O 1
ATOM 1775 N N . TYR A 1 230 ? 12.573 -0.827 -27.235 1.00 83.81 230 TYR A N 1
ATOM 1776 C CA . TYR A 1 230 ? 13.762 -0.006 -27.478 1.00 83.81 230 TYR A CA 1
ATOM 1777 C C . TYR A 1 230 ? 14.993 -0.464 -26.696 1.00 83.81 230 TYR A C 1
ATOM 1779 O O . TYR A 1 230 ? 16.048 0.162 -26.814 1.00 83.81 230 TYR A O 1
ATOM 1787 N N . LEU A 1 231 ? 14.888 -1.555 -25.930 1.00 81.38 231 LEU A N 1
ATOM 1788 C CA . LEU A 1 231 ? 16.049 -2.148 -25.281 1.00 81.38 231 LEU A CA 1
ATOM 1789 C C . LEU A 1 231 ? 17.074 -2.628 -26.323 1.00 81.38 231 LEU A C 1
ATOM 1791 O O . LEU A 1 231 ? 16.685 -3.164 -27.369 1.00 81.38 231 LEU A O 1
ATOM 1795 N N . PRO A 1 232 ? 18.384 -2.473 -26.051 1.00 74.62 232 PRO A N 1
ATOM 1796 C CA . PRO A 1 232 ? 19.426 -2.948 -26.952 1.00 74.62 232 PRO A CA 1
ATOM 1797 C C . PRO A 1 232 ? 19.286 -4.446 -27.265 1.00 74.62 232 PRO A C 1
ATOM 1799 O O . PRO A 1 232 ? 19.343 -5.291 -26.375 1.00 74.62 232 PRO A O 1
ATOM 1802 N N . ASP A 1 233 ? 19.160 -4.777 -28.551 1.00 72.81 233 ASP A N 1
ATOM 1803 C CA . ASP A 1 233 ? 19.083 -6.146 -29.068 1.00 72.81 233 ASP A CA 1
ATOM 1804 C C . ASP A 1 233 ? 20.240 -6.375 -30.057 1.00 72.81 233 ASP A C 1
ATOM 1806 O O . ASP A 1 233 ? 20.558 -5.526 -30.890 1.00 72.81 233 ASP A O 1
ATOM 1810 N N . ARG A 1 234 ? 20.906 -7.532 -29.964 1.00 63.91 234 ARG A N 1
ATOM 1811 C CA . ARG A 1 234 ? 21.997 -7.909 -30.878 1.00 63.91 234 ARG A CA 1
ATOM 1812 C C . ARG A 1 234 ? 21.493 -8.279 -32.274 1.00 63.91 234 ARG A C 1
ATOM 1814 O O . ARG A 1 234 ? 22.263 -8.197 -33.227 1.00 63.91 234 ARG A O 1
ATOM 1821 N N . VAL A 1 235 ? 20.238 -8.708 -32.390 1.00 67.94 235 VAL A N 1
ATOM 1822 C CA . VAL A 1 235 ? 19.614 -9.153 -33.644 1.00 67.94 235 VAL A CA 1
ATOM 1823 C C . VAL A 1 235 ? 18.953 -7.983 -34.372 1.00 67.94 235 VAL A C 1
ATOM 1825 O O . VAL A 1 235 ? 18.987 -7.914 -35.601 1.00 67.94 235 VAL A O 1
ATOM 1828 N N . LYS A 1 236 ? 18.376 -7.034 -33.627 1.00 68.69 236 LYS A N 1
ATOM 1829 C CA . LYS A 1 236 ? 17.696 -5.857 -34.173 1.00 68.69 236 LYS A CA 1
ATOM 1830 C C . LYS A 1 236 ? 18.490 -4.595 -33.853 1.00 68.69 236 LYS A C 1
ATOM 1832 O O . LYS A 1 236 ? 18.590 -4.195 -32.701 1.00 68.69 236 LYS A O 1
ATOM 1837 N N . ASN A 1 237 ? 19.000 -3.917 -34.884 1.00 64.25 237 ASN A N 1
ATOM 1838 C CA . ASN A 1 237 ? 19.530 -2.562 -34.719 1.00 64.25 237 ASN A CA 1
ATOM 1839 C C . ASN A 1 237 ? 18.385 -1.621 -34.326 1.00 64.25 237 ASN A C 1
ATOM 1841 O O . ASN A 1 237 ? 17.617 -1.182 -35.186 1.00 64.25 237 ASN A O 1
ATOM 1845 N N . GLN A 1 238 ? 18.284 -1.307 -33.038 1.00 71.50 238 GLN A N 1
ATOM 1846 C CA . GLN A 1 238 ? 17.327 -0.326 -32.548 1.00 71.50 238 GLN A CA 1
ATOM 1847 C C . GLN A 1 238 ? 17.730 1.076 -32.997 1.00 71.50 238 GLN A C 1
ATOM 1849 O O . GLN A 1 238 ? 18.907 1.450 -33.011 1.00 71.50 238 GLN A O 1
ATOM 1854 N N . LYS A 1 239 ? 16.739 1.862 -33.420 1.00 73.81 239 LYS A N 1
ATOM 1855 C CA . LYS A 1 239 ? 16.964 3.251 -33.815 1.00 73.81 239 LYS A CA 1
ATOM 1856 C C . LYS A 1 239 ? 17.146 4.096 -32.556 1.00 73.81 239 LYS A C 1
ATOM 1858 O O . LYS A 1 239 ? 16.400 3.959 -31.588 1.00 73.81 239 LYS A O 1
ATOM 1863 N N . SER A 1 240 ? 18.128 4.995 -32.577 1.00 76.94 240 SER A N 1
ATOM 1864 C CA . SER A 1 240 ? 18.266 6.007 -31.528 1.00 76.94 240 SER A CA 1
ATOM 1865 C C . SER A 1 240 ? 17.064 6.954 -31.535 1.00 76.94 240 SER A C 1
ATOM 1867 O O . SER A 1 240 ? 16.416 7.120 -32.571 1.00 76.94 240 SER A O 1
ATOM 1869 N N . ARG A 1 241 ? 16.817 7.659 -30.424 1.00 83.12 241 ARG A N 1
ATOM 1870 C CA . ARG A 1 241 ? 15.740 8.667 -30.325 1.00 83.12 241 ARG A CA 1
ATOM 1871 C C . ARG A 1 241 ? 15.763 9.732 -31.431 1.00 83.12 241 ARG A C 1
ATOM 1873 O O . ARG A 1 241 ? 14.729 10.256 -31.818 1.00 83.12 241 ARG A O 1
ATOM 1880 N N . HIS A 1 242 ? 16.937 10.044 -31.988 1.00 80.94 242 HIS A N 1
ATOM 1881 C CA . HIS A 1 242 ? 17.067 11.001 -33.095 1.00 80.94 242 HIS A CA 1
ATOM 1882 C C . HIS A 1 242 ? 16.583 10.444 -34.440 1.00 80.94 242 HIS A C 1
ATOM 1884 O O . HIS A 1 242 ? 16.297 11.205 -35.359 1.00 80.94 242 HIS A O 1
ATOM 1890 N N . ARG A 1 243 ? 16.535 9.116 -34.574 1.00 82.94 243 ARG A N 1
ATOM 1891 C CA . ARG A 1 243 ? 16.086 8.398 -35.774 1.00 82.94 243 ARG A CA 1
ATOM 1892 C C . ARG A 1 243 ? 14.696 7.781 -35.605 1.00 82.94 243 ARG A C 1
ATOM 1894 O O . ARG A 1 243 ? 14.145 7.285 -36.586 1.00 82.94 243 ARG A O 1
ATOM 1901 N N . ASP A 1 244 ? 14.157 7.809 -34.390 1.00 86.44 244 ASP A N 1
ATOM 1902 C CA . ASP A 1 244 ? 12.820 7.349 -34.037 1.00 86.44 244 ASP A CA 1
ATOM 1903 C C . ASP A 1 244 ? 12.145 8.358 -33.087 1.00 86.44 244 ASP A C 1
ATOM 1905 O O . ASP A 1 244 ? 12.381 8.335 -31.876 1.00 86.44 244 ASP A O 1
ATOM 1909 N N . PRO A 1 245 ? 11.302 9.261 -33.620 1.00 90.31 245 PRO A N 1
ATOM 1910 C CA . PRO A 1 245 ? 10.578 10.229 -32.804 1.00 90.31 245 PRO A CA 1
ATOM 1911 C C . PRO A 1 245 ? 9.633 9.587 -31.782 1.00 90.31 245 PRO A C 1
ATOM 1913 O O . PRO A 1 245 ? 9.441 10.156 -30.710 1.00 90.31 245 PRO A O 1
ATOM 1916 N N . ALA A 1 246 ? 9.057 8.414 -32.080 1.00 89.81 246 ALA A N 1
ATOM 1917 C CA . ALA A 1 246 ? 8.137 7.738 -31.165 1.00 89.81 246 ALA A CA 1
ATOM 1918 C C . ALA A 1 246 ? 8.869 7.296 -29.895 1.00 89.81 246 ALA A C 1
ATOM 1920 O O . ALA A 1 246 ? 8.389 7.523 -28.784 1.00 89.81 246 ALA A O 1
ATOM 1921 N N . ARG A 1 247 ? 10.091 6.785 -30.064 1.00 88.88 247 ARG A N 1
ATOM 1922 C CA . ARG A 1 247 ? 10.996 6.497 -28.955 1.00 88.88 247 ARG A CA 1
ATOM 1923 C C . ARG A 1 247 ? 11.283 7.737 -28.109 1.00 88.88 247 ARG A C 1
ATOM 1925 O O . ARG A 1 247 ? 11.174 7.678 -26.890 1.00 88.88 247 ARG A O 1
ATOM 1932 N N . GLY A 1 248 ? 11.626 8.860 -28.745 1.00 89.31 248 GLY A N 1
ATOM 1933 C CA . GLY A 1 248 ? 11.905 10.114 -28.036 1.00 89.31 248 GLY A CA 1
ATOM 1934 C C . GLY A 1 248 ? 10.723 10.582 -27.180 1.00 89.31 248 GLY A C 1
ATOM 1935 O O . GLY A 1 248 ? 10.920 10.968 -26.032 1.00 89.31 248 GLY A O 1
ATOM 1936 N N . VAL A 1 249 ? 9.497 10.467 -27.704 1.00 92.50 249 VAL A N 1
ATOM 1937 C CA . VAL A 1 249 ? 8.270 10.767 -26.951 1.00 92.50 249 VAL A CA 1
ATOM 1938 C C . VAL A 1 249 ? 8.127 9.849 -25.738 1.00 92.50 249 VAL A C 1
ATOM 1940 O O . VAL A 1 249 ? 7.830 10.332 -24.651 1.00 92.50 249 VAL A O 1
ATOM 1943 N N . ILE A 1 250 ? 8.342 8.543 -25.902 1.00 92.38 250 ILE A N 1
ATOM 1944 C CA . ILE A 1 250 ? 8.214 7.578 -24.803 1.00 92.38 250 ILE A CA 1
ATOM 1945 C C . ILE A 1 250 ? 9.266 7.842 -23.720 1.00 92.38 250 ILE A C 1
ATOM 1947 O O . ILE A 1 250 ? 8.911 7.913 -22.548 1.00 92.38 250 ILE A O 1
ATOM 1951 N N . GLU A 1 251 ? 10.529 8.069 -24.091 1.00 91.06 251 GLU A N 1
ATOM 1952 C CA . GLU A 1 251 ? 11.593 8.423 -23.140 1.00 91.06 251 GLU A CA 1
ATOM 1953 C C . GLU A 1 251 ? 11.265 9.700 -22.358 1.00 91.06 251 GLU A C 1
ATOM 1955 O O . GLU A 1 251 ? 11.454 9.750 -21.143 1.00 91.06 251 GLU A O 1
ATOM 1960 N N . ASP A 1 252 ? 10.757 10.734 -23.032 1.00 92.75 252 ASP A N 1
ATOM 1961 C CA . ASP A 1 252 ? 10.434 12.006 -22.386 1.00 92.75 252 ASP A CA 1
ATOM 1962 C C . ASP A 1 252 ? 9.225 11.869 -21.443 1.00 92.75 252 ASP A C 1
ATOM 1964 O O . ASP A 1 252 ? 9.248 12.409 -20.335 1.00 92.75 252 ASP A O 1
ATOM 1968 N N . LYS A 1 253 ? 8.211 11.079 -21.822 1.00 94.56 253 LYS A N 1
ATOM 1969 C CA . LYS A 1 253 ? 7.087 10.730 -20.940 1.00 94.56 253 LYS A CA 1
ATOM 1970 C C . LYS A 1 253 ? 7.531 9.915 -19.726 1.00 94.56 253 LYS A C 1
ATOM 1972 O O . LYS A 1 253 ? 7.085 10.184 -18.614 1.00 94.56 253 LYS A O 1
ATOM 1977 N N . THR A 1 254 ? 8.415 8.937 -19.912 1.00 93.50 254 THR A N 1
ATOM 1978 C CA . THR A 1 254 ? 8.961 8.149 -18.801 1.00 93.50 254 THR A CA 1
ATOM 1979 C C . THR A 1 254 ? 9.802 9.019 -17.872 1.00 93.50 254 THR A C 1
ATOM 1981 O O . THR A 1 254 ? 9.681 8.900 -16.656 1.00 93.50 254 THR A O 1
ATOM 1984 N N . ARG A 1 255 ? 10.593 9.955 -18.408 1.00 92.56 255 ARG A N 1
ATOM 1985 C CA . ARG A 1 255 ? 11.349 10.911 -17.589 1.00 92.56 255 ARG A CA 1
ATOM 1986 C C . ARG A 1 255 ? 10.431 11.782 -16.737 1.00 92.56 255 ARG A C 1
ATOM 1988 O O . ARG A 1 255 ? 10.704 11.953 -15.555 1.00 92.56 255 ARG A O 1
ATOM 1995 N N . ASP A 1 256 ? 9.346 12.302 -17.309 1.00 94.50 256 ASP A N 1
ATOM 1996 C CA . ASP A 1 256 ? 8.339 13.045 -16.542 1.00 94.50 256 ASP A CA 1
ATOM 1997 C C . ASP A 1 256 ? 7.761 12.189 -15.401 1.00 94.50 256 ASP A C 1
ATOM 1999 O O . ASP A 1 256 ? 7.715 12.643 -14.259 1.00 94.50 256 ASP A O 1
ATOM 2003 N N . LEU A 1 257 ? 7.430 10.919 -15.667 1.00 94.00 257 LEU A N 1
ATOM 2004 C CA . LEU A 1 257 ? 6.961 9.978 -14.643 1.00 94.00 257 LEU A CA 1
ATOM 2005 C C . LEU A 1 257 ? 7.996 9.748 -13.523 1.00 94.00 257 LEU A C 1
ATOM 2007 O O . LEU A 1 257 ? 7.648 9.803 -12.344 1.00 94.00 257 LEU A O 1
ATOM 2011 N N . ILE A 1 258 ? 9.273 9.542 -13.866 1.00 92.88 258 ILE A N 1
ATOM 2012 C CA . ILE A 1 258 ? 10.377 9.374 -12.898 1.00 92.88 258 ILE A CA 1
ATOM 2013 C C . ILE A 1 258 ? 10.537 10.624 -12.020 1.00 92.88 258 ILE A C 1
ATOM 2015 O O . ILE A 1 258 ? 10.789 10.519 -10.819 1.00 92.88 258 ILE A O 1
ATOM 2019 N N . LEU A 1 259 ? 10.335 11.813 -12.595 1.00 92.06 259 LEU A N 1
ATOM 2020 C CA . LEU A 1 259 ? 10.388 13.095 -11.887 1.00 92.06 259 LEU A CA 1
ATOM 2021 C C . LEU A 1 259 ? 9.121 13.398 -11.063 1.00 92.06 259 LEU A C 1
ATOM 2023 O O . LEU A 1 259 ? 9.056 14.425 -10.387 1.00 92.06 259 LEU A O 1
ATOM 2027 N N . GLY A 1 260 ? 8.137 12.494 -11.059 1.00 88.56 260 GLY A N 1
ATOM 2028 C CA . GLY A 1 260 ? 6.910 12.598 -10.269 1.00 88.56 260 GLY A CA 1
ATOM 2029 C C . GLY A 1 260 ? 5.715 13.204 -11.005 1.00 88.56 260 GLY A C 1
ATOM 2030 O O . GLY A 1 260 ? 4.704 13.485 -10.359 1.00 88.56 260 GLY A O 1
ATOM 2031 N N . GLY A 1 261 ? 5.822 13.409 -12.318 1.00 90.81 261 GLY A N 1
ATOM 2032 C CA . GLY A 1 261 ? 4.695 13.684 -13.205 1.00 90.81 261 GLY A CA 1
ATOM 2033 C C . GLY A 1 261 ? 3.904 12.418 -13.549 1.00 90.81 261 GLY A C 1
ATOM 2034 O O . GLY A 1 261 ? 4.048 11.374 -12.915 1.00 90.81 261 GLY A O 1
ATOM 2035 N N . THR A 1 262 ? 3.050 12.502 -14.569 1.00 89.31 262 THR A N 1
ATOM 2036 C CA . THR A 1 262 ? 2.247 11.360 -15.054 1.00 89.31 262 THR A CA 1
ATOM 2037 C C . THR A 1 262 ? 2.742 10.819 -16.391 1.00 89.31 262 THR A C 1
ATOM 2039 O O . THR A 1 262 ? 2.151 9.885 -16.926 1.00 89.31 262 THR A O 1
ATOM 2042 N N . GLY A 1 263 ? 3.758 11.435 -17.002 1.00 86.00 263 GLY A N 1
ATOM 2043 C CA . GLY A 1 263 ? 4.138 11.172 -18.391 1.00 86.00 263 GLY A CA 1
ATOM 2044 C C . GLY A 1 263 ? 3.051 11.559 -19.396 1.00 86.00 263 GLY A C 1
ATOM 2045 O O . GLY A 1 263 ? 3.062 11.100 -20.538 1.00 86.00 263 GLY A O 1
ATOM 2046 N N . GLY A 1 264 ? 2.053 12.345 -18.975 1.00 89.38 264 GLY A N 1
ATOM 2047 C CA . GLY A 1 264 ? 0.840 12.591 -19.756 1.00 89.38 264 GLY A CA 1
ATOM 2048 C C . GLY A 1 264 ? -0.020 11.339 -19.974 1.00 89.38 264 GLY A C 1
ATOM 2049 O O . GLY A 1 264 ? -0.877 11.343 -20.859 1.00 89.38 264 GLY A O 1
ATOM 2050 N N . TRP A 1 265 ? 0.213 10.263 -19.216 1.00 89.50 265 TRP A N 1
ATOM 2051 C CA . TRP A 1 265 ? -0.642 9.081 -19.216 1.00 89.50 265 TRP A CA 1
ATOM 2052 C C . TRP A 1 265 ? -1.915 9.355 -18.415 1.00 89.50 265 TRP A C 1
ATOM 2054 O O . TRP A 1 265 ? -1.909 10.095 -17.430 1.00 89.50 265 TRP A O 1
ATOM 2064 N N . VAL A 1 266 ? -3.026 8.769 -18.862 1.00 86.38 266 VAL A N 1
ATOM 2065 C CA . VAL A 1 266 ? -4.332 8.904 -18.214 1.00 86.38 266 VAL A CA 1
ATOM 2066 C C . VAL A 1 266 ? -4.896 7.515 -17.997 1.00 86.38 266 VAL A C 1
ATOM 2068 O O . VAL A 1 266 ? -5.049 6.748 -18.946 1.00 86.38 266 VAL A O 1
ATOM 2071 N N . ILE A 1 267 ? -5.237 7.217 -16.751 1.00 83.69 267 ILE A N 1
ATOM 2072 C CA . ILE A 1 267 ? -5.939 5.992 -16.390 1.00 83.69 267 ILE A CA 1
ATOM 2073 C C . ILE A 1 267 ? -7.429 6.276 -16.445 1.00 83.69 267 ILE A C 1
ATOM 2075 O O . ILE A 1 267 ? -7.905 7.268 -15.890 1.00 83.69 267 ILE A O 1
ATOM 2079 N N . LYS A 1 268 ? -8.167 5.396 -17.111 1.00 79.94 268 LYS A N 1
ATOM 2080 C CA . LYS A 1 268 ? -9.623 5.438 -17.145 1.00 79.94 268 LYS A CA 1
ATOM 2081 C C . LYS A 1 268 ? -10.157 4.161 -16.523 1.00 79.94 268 LYS A C 1
ATOM 2083 O O . LYS A 1 268 ? -9.751 3.070 -16.905 1.00 79.94 268 LYS A O 1
ATOM 2088 N N . VAL A 1 269 ? -11.056 4.325 -15.562 1.00 73.81 269 VAL A N 1
ATOM 2089 C CA . VAL A 1 269 ? -11.915 3.245 -15.082 1.00 73.81 269 VAL A CA 1
ATOM 2090 C C . VAL A 1 269 ? -13.214 3.387 -15.858 1.00 73.81 269 VAL A C 1
ATOM 2092 O O . VAL A 1 269 ? -13.908 4.392 -15.709 1.00 73.81 269 VAL A O 1
ATOM 2095 N N . GLU A 1 270 ? -13.490 2.440 -16.745 1.00 77.31 270 GLU A N 1
ATOM 2096 C CA . GLU A 1 270 ? -14.720 2.431 -17.534 1.00 77.31 270 GLU A CA 1
ATOM 2097 C C . GLU A 1 270 ? -15.840 1.791 -16.711 1.00 77.31 270 GLU A C 1
ATOM 2099 O O . GLU A 1 270 ? -15.659 0.719 -16.128 1.00 77.31 270 GLU A O 1
ATOM 2104 N N . ASN A 1 271 ? -16.994 2.460 -16.640 1.00 64.94 271 ASN A N 1
ATOM 2105 C CA . ASN A 1 271 ? -18.198 1.833 -16.107 1.00 64.94 271 ASN A CA 1
ATOM 2106 C C . ASN A 1 271 ? -18.657 0.776 -17.107 1.00 64.94 271 ASN A C 1
ATOM 2108 O O . ASN A 1 271 ? -18.868 1.065 -18.283 1.00 64.94 271 ASN A O 1
ATOM 2112 N N . THR A 1 272 ? -18.797 -0.454 -16.631 1.00 68.25 272 THR A N 1
ATOM 2113 C CA . THR A 1 272 ? -19.427 -1.529 -17.390 1.00 68.25 272 THR A CA 1
ATOM 2114 C C . THR A 1 272 ? -20.916 -1.487 -17.086 1.00 68.25 272 THR A C 1
ATOM 2116 O O . THR A 1 272 ? -21.392 -2.135 -16.160 1.00 68.25 272 THR A O 1
ATOM 2119 N N . ASP A 1 273 ? -21.651 -0.683 -17.856 1.00 63.47 273 ASP A N 1
ATOM 2120 C CA . ASP A 1 273 ? -23.114 -0.569 -17.735 1.00 63.47 273 ASP A CA 1
ATOM 2121 C C . ASP A 1 273 ? -23.829 -1.904 -18.051 1.00 63.47 273 ASP A C 1
ATOM 2123 O O . ASP A 1 273 ? -24.963 -2.120 -17.633 1.00 63.47 273 ASP A O 1
ATOM 2127 N N . ASP A 1 274 ? -23.129 -2.838 -18.708 1.00 62.28 274 ASP A N 1
ATOM 2128 C CA . ASP A 1 274 ? -23.581 -4.204 -19.008 1.00 62.28 274 ASP A CA 1
ATOM 2129 C C . ASP A 1 274 ? -23.300 -5.208 -17.871 1.00 62.28 274 ASP A C 1
ATOM 2131 O O . ASP A 1 274 ? -23.388 -6.425 -18.067 1.00 62.28 274 ASP A O 1
ATOM 2135 N N . TRP A 1 275 ? -22.910 -4.741 -16.680 1.00 61.47 275 TRP A N 1
ATOM 2136 C CA . TRP A 1 275 ? -22.682 -5.628 -15.544 1.00 61.47 275 TRP A CA 1
ATOM 2137 C C . TRP A 1 275 ? -24.004 -6.239 -15.066 1.00 61.47 275 TRP A C 1
ATOM 2139 O O . TRP A 1 275 ? -24.827 -5.584 -14.430 1.00 61.47 275 TRP A O 1
ATOM 2149 N N . ILE A 1 276 ? -24.199 -7.521 -15.375 1.00 74.06 276 ILE A N 1
ATOM 2150 C CA . ILE A 1 276 ? -25.326 -8.312 -14.881 1.00 74.06 276 ILE A CA 1
ATOM 2151 C C . ILE A 1 276 ? -25.006 -8.708 -13.432 1.00 74.06 276 ILE A C 1
ATOM 2153 O O . ILE A 1 276 ? -23.995 -9.385 -13.211 1.00 74.06 276 ILE A O 1
ATOM 2157 N N . PRO A 1 277 ? -25.831 -8.312 -12.443 1.00 71.19 277 PRO A N 1
ATOM 2158 C CA . PRO A 1 277 ? -25.655 -8.745 -11.066 1.00 71.19 277 PRO A CA 1
ATOM 2159 C C . PRO A 1 277 ? -25.585 -10.267 -10.990 1.00 71.19 277 PRO A C 1
ATOM 2161 O O . PRO A 1 277 ? -26.352 -10.978 -11.641 1.00 71.19 277 PRO A O 1
ATOM 2164 N N . ILE A 1 278 ? -24.645 -10.765 -10.194 1.00 70.38 278 ILE A N 1
ATOM 2165 C CA . ILE A 1 278 ? -24.506 -12.198 -9.962 1.00 70.38 278 ILE A CA 1
ATOM 2166 C C . ILE A 1 278 ? -25.766 -12.687 -9.244 1.00 70.38 278 ILE A C 1
ATOM 2168 O O . ILE A 1 278 ? -26.151 -12.127 -8.217 1.00 70.38 278 ILE A O 1
ATOM 2172 N N . ASP A 1 279 ? -26.376 -13.749 -9.765 1.00 74.19 279 ASP A N 1
ATOM 2173 C CA . ASP A 1 279 ? -27.437 -14.467 -9.067 1.00 74.19 279 ASP A CA 1
ATOM 2174 C C . ASP A 1 279 ? -26.830 -15.197 -7.857 1.00 74.19 279 ASP A C 1
ATOM 2176 O O . ASP A 1 279 ? -26.237 -16.274 -7.966 1.00 74.19 279 ASP A O 1
ATOM 2180 N N . ALA A 1 280 ? -26.923 -14.554 -6.694 1.00 71.06 280 ALA A N 1
ATOM 2181 C CA . ALA A 1 280 ? -26.391 -15.063 -5.439 1.00 71.06 280 ALA A CA 1
ATOM 2182 C C . ALA A 1 280 ? -27.060 -16.391 -5.028 1.00 71.06 280 ALA A C 1
ATOM 2184 O O . ALA A 1 280 ? -26.381 -17.263 -4.478 1.00 71.06 280 ALA A O 1
ATOM 2185 N N . GLN A 1 281 ? -28.342 -16.588 -5.371 1.00 68.12 281 GLN A N 1
ATOM 2186 C CA . GLN A 1 281 ? -29.066 -17.832 -5.094 1.00 68.12 281 GLN A CA 1
ATOM 2187 C C . GLN A 1 281 ? -28.534 -18.982 -5.950 1.00 68.12 281 GLN A C 1
ATOM 2189 O O . GLN A 1 281 ? -28.312 -20.081 -5.437 1.00 68.12 281 GLN A O 1
ATOM 2194 N N . ALA A 1 282 ? -28.254 -18.728 -7.233 1.00 71.31 282 ALA A N 1
ATOM 2195 C CA . ALA A 1 282 ? -27.641 -19.723 -8.115 1.00 71.31 282 ALA A CA 1
ATOM 2196 C C . ALA A 1 282 ? -26.247 -20.170 -7.634 1.00 71.31 282 ALA A C 1
ATOM 2198 O O . ALA A 1 282 ? -25.815 -21.281 -7.942 1.00 71.31 282 ALA A O 1
ATOM 2199 N N . LEU A 1 283 ? -25.554 -19.335 -6.849 1.00 71.75 283 LEU A N 1
ATOM 2200 C CA . LEU A 1 283 ? -24.270 -19.656 -6.216 1.00 71.75 283 LEU A CA 1
ATOM 2201 C C . LEU A 1 283 ? -24.396 -20.208 -4.787 1.00 71.75 283 LEU A C 1
ATOM 2203 O O . LEU A 1 283 ? -23.381 -20.421 -4.124 1.00 71.75 283 LEU A O 1
ATOM 2207 N N . GLY A 1 284 ? -25.615 -20.474 -4.314 1.00 62.94 284 GLY A N 1
ATOM 2208 C CA . GLY A 1 284 ? -25.861 -21.072 -3.003 1.00 62.94 284 GLY A CA 1
ATOM 2209 C C . GLY A 1 284 ? -25.648 -20.121 -1.824 1.00 62.94 284 GLY A C 1
ATOM 2210 O O . GLY A 1 284 ? -25.452 -20.594 -0.704 1.00 62.94 284 GLY A O 1
ATOM 2211 N N . VAL A 1 285 ? -25.676 -18.804 -2.053 1.00 64.81 285 VAL A N 1
ATOM 2212 C CA . VAL A 1 285 ? -25.719 -17.804 -0.979 1.00 64.81 285 VAL A CA 1
ATOM 2213 C C . VAL A 1 285 ? -27.178 -17.689 -0.516 1.00 64.81 285 VAL A C 1
ATOM 2215 O O . VAL A 1 285 ? -28.024 -17.307 -1.325 1.00 64.81 285 VAL A O 1
ATOM 2218 N N . PRO A 1 286 ? -27.509 -18.041 0.742 1.00 64.50 286 PRO A N 1
ATOM 2219 C CA . PRO A 1 286 ? -28.859 -17.864 1.267 1.00 64.50 286 PRO A CA 1
ATOM 2220 C C . PRO A 1 286 ? -29.230 -16.378 1.249 1.00 64.50 286 PRO A C 1
ATOM 2222 O O . PRO A 1 286 ? -28.409 -15.547 1.641 1.00 64.50 286 PRO A O 1
ATOM 2225 N N . GLU A 1 287 ? -30.445 -16.039 0.817 1.00 55.53 287 GLU A N 1
ATOM 2226 C CA . GLU A 1 287 ? -30.972 -14.697 1.062 1.00 55.53 287 GLU A CA 1
ATOM 2227 C C . GLU A 1 287 ? -31.148 -14.488 2.569 1.00 55.53 287 GLU A C 1
ATOM 2229 O O . GLU A 1 287 ? -31.573 -15.391 3.295 1.00 55.53 287 GLU A O 1
ATOM 2234 N N . ASP A 1 288 ? -30.822 -13.288 3.051 1.00 51.91 288 ASP A N 1
ATOM 2235 C CA . ASP A 1 288 ? -31.315 -12.844 4.349 1.00 51.91 288 ASP A CA 1
ATOM 2236 C C . ASP A 1 288 ? -32.840 -12.688 4.208 1.00 51.91 288 ASP A C 1
ATOM 2238 O O . ASP A 1 288 ? -33.326 -11.655 3.755 1.00 51.91 288 ASP A O 1
ATOM 2242 N N . ASP A 1 289 ? -33.606 -13.705 4.621 1.00 47.78 289 ASP A N 1
ATOM 2243 C CA . ASP A 1 289 ? -35.086 -13.721 4.691 1.00 47.78 289 ASP A CA 1
ATOM 2244 C C . ASP A 1 289 ? -35.681 -12.596 5.576 1.00 47.78 289 ASP A C 1
ATOM 2246 O O . ASP A 1 289 ? -36.886 -12.533 5.848 1.00 47.78 289 ASP A O 1
ATOM 2250 N N . THR A 1 290 ? -34.855 -11.682 6.080 1.00 48.50 290 THR A N 1
ATOM 2251 C CA . THR A 1 290 ? -35.321 -10.471 6.732 1.00 48.50 290 THR A CA 1
ATOM 2252 C C . THR A 1 290 ? -35.756 -9.478 5.665 1.00 48.50 290 THR A C 1
ATOM 2254 O O . THR A 1 290 ? -34.913 -8.890 4.992 1.00 48.50 290 THR A O 1
ATOM 2257 N N . VAL A 1 291 ? -37.074 -9.263 5.560 1.00 47.62 291 VAL A N 1
ATOM 2258 C CA . VAL A 1 291 ? -37.698 -8.053 4.992 1.00 47.62 291 VAL A CA 1
ATOM 2259 C C . VAL A 1 291 ? -36.731 -6.883 5.141 1.00 47.62 291 VAL A C 1
ATOM 2261 O O . VAL A 1 291 ? -36.323 -6.597 6.274 1.00 47.62 291 VAL A O 1
ATOM 2264 N N . SER A 1 292 ? -36.335 -6.268 4.021 1.00 43.97 292 SER A N 1
ATOM 2265 C CA . SER A 1 292 ? -35.381 -5.164 4.041 1.00 43.97 292 SER A CA 1
ATOM 2266 C C . SER A 1 292 ? -35.785 -4.172 5.131 1.00 43.97 292 SER A C 1
ATOM 2268 O O . SER A 1 292 ? -36.878 -3.606 5.125 1.00 43.97 292 SER A O 1
ATOM 2270 N N . ARG A 1 293 ? -34.902 -3.999 6.116 1.00 45.22 293 ARG A N 1
ATOM 2271 C CA . ARG A 1 293 ? -35.063 -2.985 7.161 1.00 45.22 293 ARG A CA 1
ATOM 2272 C C . ARG A 1 293 ? -34.917 -1.566 6.606 1.00 45.22 293 ARG A C 1
ATOM 2274 O O . ARG A 1 293 ? -35.092 -0.633 7.383 1.00 45.22 293 ARG A O 1
ATOM 2281 N N . ASP A 1 294 ? -34.634 -1.406 5.311 1.00 48.97 294 ASP A N 1
ATOM 2282 C CA . ASP A 1 294 ? -34.455 -0.109 4.655 1.00 48.97 294 ASP A CA 1
ATOM 2283 C C . ASP A 1 294 ? -35.751 0.716 4.580 1.00 48.97 294 ASP A C 1
ATOM 2285 O O . ASP A 1 294 ? -35.684 1.928 4.395 1.00 48.97 294 ASP A O 1
ATOM 2289 N N . ASP A 1 295 ? -36.922 0.107 4.808 1.00 48.00 295 ASP A N 1
ATOM 2290 C CA . ASP A 1 295 ? -38.192 0.841 4.950 1.00 48.00 295 ASP A CA 1
ATOM 2291 C C . ASP A 1 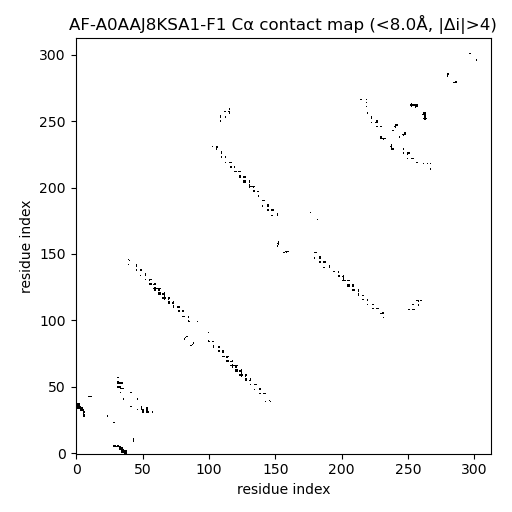295 ? -38.365 1.484 6.345 1.00 48.00 295 ASP A C 1
ATOM 2293 O O . ASP A 1 295 ? -39.306 2.246 6.588 1.00 48.00 295 ASP A O 1
ATOM 2297 N N . GLY A 1 296 ? -37.472 1.181 7.292 1.00 51.94 296 GLY A N 1
ATOM 2298 C CA . GLY A 1 296 ? -37.448 1.777 8.623 1.00 51.94 296 GLY A CA 1
ATOM 2299 C C . GLY A 1 296 ? -36.430 2.911 8.716 1.00 51.94 296 GLY A C 1
ATOM 2300 O O . GLY A 1 296 ? -35.261 2.730 8.391 1.00 51.94 296 GLY A O 1
ATOM 2301 N N . LEU A 1 297 ? -36.850 4.065 9.245 1.00 45.72 297 LEU A N 1
ATOM 2302 C CA . LEU A 1 297 ? -35.928 5.132 9.649 1.00 45.72 297 LEU A CA 1
ATOM 2303 C C . LEU A 1 297 ? -34.820 4.553 10.535 1.00 45.72 297 LEU A C 1
ATOM 2305 O O . LEU A 1 297 ? -35.102 3.781 11.460 1.00 45.72 297 LEU A O 1
ATOM 2309 N N . SER A 1 298 ? -33.571 4.946 10.285 1.00 55.84 298 SER A N 1
ATOM 2310 C CA . SER A 1 298 ? -32.455 4.548 11.141 1.00 55.84 298 SER A CA 1
ATOM 2311 C C . SER A 1 298 ? -32.726 4.967 12.590 1.00 55.84 298 SER A C 1
ATOM 2313 O O . SER A 1 298 ? -33.407 5.959 12.850 1.00 55.84 298 SER A O 1
ATOM 2315 N N . ILE A 1 299 ? -32.167 4.249 13.569 1.00 55.25 299 ILE A N 1
ATOM 2316 C CA . ILE A 1 299 ? -32.340 4.586 14.997 1.00 55.25 299 ILE A CA 1
ATOM 2317 C C . ILE A 1 299 ? -31.934 6.048 15.268 1.00 55.25 299 ILE A C 1
ATOM 2319 O O . ILE A 1 299 ? -32.559 6.728 16.075 1.00 55.25 299 ILE A O 1
ATOM 2323 N N . ALA A 1 300 ? -30.929 6.564 14.554 1.00 51.19 300 ALA A N 1
ATOM 2324 C CA . ALA A 1 300 ? -30.515 7.962 14.646 1.00 51.19 300 ALA A CA 1
ATOM 2325 C C . ALA A 1 300 ? -31.581 8.940 14.115 1.00 51.19 300 ALA A C 1
ATOM 2327 O O . ALA A 1 300 ? -31.825 9.971 14.741 1.00 51.19 300 ALA A O 1
ATOM 2328 N N . GLU A 1 301 ? -32.240 8.616 13.001 1.00 58.41 301 GLU A N 1
ATOM 2329 C CA . GLU A 1 301 ? -33.348 9.408 12.452 1.00 58.41 301 GLU A CA 1
ATOM 2330 C C . GLU A 1 301 ? -34.598 9.331 13.330 1.00 58.41 301 GLU A C 1
ATOM 2332 O O . GLU A 1 301 ? -35.233 10.359 13.558 1.00 58.41 301 GLU A O 1
ATOM 2337 N N . GLN A 1 302 ? -34.907 8.160 13.895 1.00 60.84 302 GLN A N 1
ATOM 2338 C CA . GLN A 1 302 ? -35.980 7.999 14.881 1.00 60.84 302 GLN A CA 1
ATOM 2339 C C . GLN A 1 302 ? -35.716 8.861 16.121 1.00 60.84 302 GLN A C 1
ATOM 2341 O O . GLN A 1 302 ? -36.570 9.642 16.525 1.00 60.84 302 GLN A O 1
ATOM 2346 N N . MET A 1 303 ? -34.496 8.825 16.671 1.00 57.31 303 MET A N 1
ATOM 2347 C CA . MET A 1 303 ? -34.119 9.659 17.819 1.00 57.31 303 MET A CA 1
ATOM 2348 C C . MET A 1 303 ? -34.143 11.162 17.507 1.00 57.31 303 MET A C 1
ATOM 2350 O O . MET A 1 303 ? -34.414 11.973 18.396 1.00 57.31 303 MET A O 1
ATOM 2354 N N . TYR A 1 304 ? -33.836 11.557 16.270 1.00 64.31 304 TYR A N 1
ATOM 2355 C CA . TYR A 1 304 ? -33.924 12.949 15.834 1.00 64.31 304 TYR A CA 1
ATOM 2356 C C . TYR A 1 304 ? -35.382 13.405 15.700 1.00 64.31 304 TYR A C 1
ATOM 2358 O O . TYR A 1 304 ? -35.729 14.487 16.176 1.00 64.31 304 TYR A O 1
ATOM 2366 N N . GLN A 1 305 ? -36.247 12.566 15.126 1.00 64.94 305 GLN A N 1
ATOM 2367 C CA . GLN A 1 305 ? -37.684 12.827 15.042 1.00 64.94 305 GLN A CA 1
ATOM 2368 C C . GLN A 1 305 ? -38.338 12.884 16.425 1.00 64.94 305 GLN A C 1
ATOM 2370 O O . GLN A 1 305 ? -39.070 13.830 16.700 1.00 64.94 305 GLN A O 1
ATOM 2375 N N . ASP A 1 306 ? -38.001 11.970 17.334 1.00 57.84 306 ASP A N 1
ATOM 2376 C CA . ASP A 1 306 ? -38.530 11.968 18.702 1.00 57.84 306 ASP A CA 1
ATOM 2377 C C . ASP A 1 306 ? -38.121 13.224 19.487 1.00 57.84 306 ASP A C 1
ATOM 2379 O O . ASP A 1 306 ? -38.903 13.752 20.277 1.00 57.84 306 ASP A O 1
ATOM 2383 N N . ARG A 1 307 ? -36.911 13.756 19.257 1.00 55.59 307 ARG A N 1
ATOM 2384 C CA . ARG A 1 307 ? -36.478 15.034 19.855 1.00 55.59 307 ARG A CA 1
ATOM 2385 C C . ARG A 1 307 ? -37.174 16.245 19.241 1.00 55.59 307 ARG A C 1
ATOM 2387 O O . ARG A 1 307 ? -37.451 17.196 19.965 1.00 55.59 307 ARG A O 1
ATOM 2394 N N . MET A 1 308 ? -37.449 16.219 17.939 1.00 58.00 308 MET A N 1
ATOM 2395 C CA . MET A 1 308 ? -38.210 17.270 17.254 1.00 58.00 308 MET A CA 1
ATOM 2396 C C . MET A 1 308 ? -39.680 17.286 17.696 1.00 58.00 308 MET A C 1
ATOM 2398 O O . MET A 1 308 ? -40.252 18.358 17.858 1.00 58.00 308 MET A O 1
ATOM 2402 N N . MET A 1 309 ? -40.274 16.113 17.936 1.00 56.31 309 MET A N 1
ATOM 2403 C CA . MET A 1 309 ? -41.684 15.966 18.315 1.00 56.31 309 MET A CA 1
ATOM 2404 C C . MET A 1 309 ? -41.936 16.218 19.811 1.00 56.31 309 MET A C 1
ATOM 2406 O O . MET A 1 309 ? -43.003 16.705 20.171 1.00 56.31 309 MET A O 1
ATOM 2410 N N . ASN A 1 310 ? -40.955 15.955 20.685 1.00 51.69 310 ASN A N 1
ATOM 2411 C CA . ASN A 1 310 ? -41.063 16.190 22.134 1.00 51.69 310 ASN A CA 1
ATOM 2412 C C . ASN A 1 310 ? -40.500 17.552 22.601 1.00 51.69 310 ASN A C 1
ATOM 2414 O O . ASN A 1 310 ? -40.468 17.823 23.799 1.00 51.69 310 ASN A O 1
ATOM 2418 N N . GLY A 1 311 ? -40.039 18.407 21.679 1.00 44.06 311 GLY A N 1
ATOM 2419 C CA . GLY A 1 311 ? -39.485 19.739 21.969 1.00 44.06 311 GLY A CA 1
ATOM 2420 C C . GLY A 1 311 ? -40.514 20.879 22.010 1.00 44.06 311 GLY A C 1
ATOM 2421 O O . GLY A 1 311 ? -40.140 22.028 22.236 1.00 44.06 311 GLY A O 1
ATOM 2422 N N . THR A 1 312 ? -41.795 20.584 21.788 1.00 41.34 312 THR A N 1
ATOM 2423 C CA . THR A 1 312 ? -42.908 21.543 21.863 1.00 41.34 312 THR A CA 1
ATOM 2424 C C . THR A 1 312 ? -43.865 21.173 22.990 1.00 41.34 312 THR A C 1
ATOM 2426 O O . THR A 1 312 ? -44.925 20.624 22.713 1.00 41.34 312 THR A O 1
ATOM 2429 N N . HIS A 1 313 ? -43.507 21.481 24.239 1.00 37.09 313 HIS A N 1
ATOM 2430 C CA . HIS A 1 313 ? -44.452 21.702 25.343 1.00 37.09 313 HIS A CA 1
ATOM 2431 C C . HIS A 1 313 ? -43.836 22.595 26.418 1.00 37.09 313 HIS A C 1
ATOM 2433 O O . HIS A 1 313 ? -42.681 22.330 26.820 1.00 37.09 313 HIS A O 1
#